Protein AF-A0A382L382-F1 (afdb_monomer)

InterPro domains:
  IPR004925 HpaB/PvcC/4-BUDH [PTHR36117] (2-237)
  IPR009100 Acyl-CoA dehydrogenase/oxidase, N-terminal and middle domain superfamily [SSF56645] (1-233)
  IPR024674 HpaB/PvcC/4-BUDH N-terminal [PF11794] (4-236)
  IPR046373 Acyl-CoA oxidase/dehydrogenase, middle domain superfamily [G3DSA:2.40.110.10] (143-241)

Foldseek 3Di:
DQDALVNLQVLLQQQFWEDEVPDTDNGQCPPLLRVVVSSLLNVLSHVCVDPVCVQLQWDDDPNDIWGLLLPLDPDPVSVVSLVSNVVVSCVSVVVPQVQHQSPVLNVLSPCLNPLCVVDDPVDRCSVVSVVVNVVCGVVVFREFEFAAFDPVLVCVVVCVVVVHDRQGKFFPDADPVGTDIHHDTDDRPCLSSGQKYWYAHPDDDDPVRVRNHDTDIDGSNDPPDHHYDYDRPSVVDDDPD

Radius of gyration: 19.32 Å; Cα contacts (8 Å, |Δi|>4): 366; chains: 1; bounding box: 47×36×55 Å

Mean predicted aligned error: 4.25 Å

Organism: NCBI:txid408172

Nearest PDB structures (foldseek):
  2yyk-assembly1_A  TM=9.562E-01  e=6.733E-19  Thermus thermophilus HB8
  2yyg-assembly1_A  TM=9.525E-01  e=7.141E-19  Thermus thermophilus HB8
  2yyl-assembly1_A  TM=9.374E-01  e=1.016E-18  Thermus thermophilus HB8
  2yyj-assembly1_A  TM=9.247E-01  e=2.922E-18  Thermus thermophilus HB8
  2yyi-assembly1_A  TM=9.314E-01  e=1.127E-17  Thermus thermophilus HB8

pLDDT: mean 93.9, std 7.28, range [60.28, 98.75]

Sequence (241 aa):
MIKTGQQHLESLKDGRVVYIGDEKIEDVTTHPAFMRAAQTVAHLYDIKHEVKNQEILTYEESGERYSTWFLRAKSRDDLRSRMKAHKMIADQTCGMMGRSMDHVSSFVTGMATNPSVFDTEEYQFADNILAYYEYMKKHDIFATYAVLPPQAARNPEFYQKQNLPIPTLMVVDQDDEGVTISGMKMLATSAVFCNDIWIGNLLPLAPDQVKQAITCAVPCNIEGLTMWMRQPISLNAENQF

Secondary structure (DSSP, 8-state):
-PPPHHHHHHHT-S--EEEETTEEES-TTTSTTTHHHHHHHHHHHHGGGSHHHHHHHEEEETTEEEEGGG----SHHHHHHHHHHHHHHHHTTTT--SS-HHHHHHHHHHHTTSGGGG--SS---HHHHHHHHHHHHHHT--EEEE-BPPGGGG-HHHHHHTTPPP-B-EEEEE-SS-EEEESB-B--TTGGG-SEEEE--SSPPPTT-GGG---EEEETT-TT-EEEEPPPSTTS-----

Solvent-accessible surface area (backbone atoms only — not comparable to full-atom values): 13633 Å² total; per-residue (Å²): 79,71,51,42,19,68,58,48,54,58,64,60,75,59,76,41,45,38,29,52,83,90,46,74,51,92,47,56,62,71,36,77,66,34,21,68,60,40,49,51,55,19,49,67,30,40,49,46,74,36,80,94,36,26,77,47,39,26,45,78,57,97,92,41,52,32,53,28,46,57,60,71,62,87,48,74,63,44,48,49,45,33,50,52,26,54,49,55,60,31,58,79,48,77,57,68,63,87,61,46,49,56,51,46,40,31,53,45,30,55,46,54,72,57,32,72,76,56,40,55,99,89,45,77,39,26,63,57,48,43,53,50,40,51,49,36,46,47,62,51,46,27,33,28,46,28,36,39,60,42,77,74,50,74,48,57,64,61,29,58,77,68,76,44,82,67,55,35,43,25,57,77,46,76,60,98,92,46,74,44,72,50,65,36,61,38,77,46,60,58,41,86,76,24,53,30,36,36,38,37,69,76,64,89,75,60,91,87,42,60,50,52,73,53,72,50,77,43,57,49,48,41,88,92,52,72,46,78,47,72,88,61,60,59,74,73,59,79,81,92,124

Structure (mmCIF, N/CA/C/O backbone):
data_AF-A0A382L382-F1
#
_entry.id   AF-A0A382L382-F1
#
loop_
_atom_site.group_PDB
_atom_site.id
_atom_site.type_symbol
_atom_site.label_atom_id
_atom_site.label_alt_id
_atom_site.label_comp_id
_atom_site.label_asym_id
_atom_site.label_entity_id
_atom_site.label_seq_id
_atom_site.pdbx_PDB_ins_code
_atom_site.Cartn_x
_atom_site.Cartn_y
_atom_site.Cartn_z
_atom_site.occupancy
_atom_site.B_iso_or_equiv
_atom_site.auth_seq_id
_atom_site.auth_comp_id
_atom_site.auth_asym_id
_atom_site.auth_atom_id
_atom_site.pdbx_PDB_model_num
ATOM 1 N N . MET A 1 1 ? -13.084 -5.567 7.831 1.00 81.19 1 MET A N 1
ATOM 2 C CA . MET A 1 1 ? -12.655 -6.104 9.150 1.00 81.19 1 MET A CA 1
ATOM 3 C C . MET A 1 1 ? -11.286 -5.533 9.493 1.00 81.19 1 MET A C 1
ATOM 5 O O . MET A 1 1 ? -10.428 -5.506 8.623 1.00 81.19 1 MET A O 1
ATOM 9 N N . ILE A 1 2 ? -11.074 -5.079 10.730 1.00 93.56 2 ILE A N 1
ATOM 10 C CA . ILE A 1 2 ? -9.769 -4.562 11.173 1.00 93.56 2 ILE A CA 1
ATOM 11 C C . ILE A 1 2 ? -8.824 -5.727 11.444 1.00 93.56 2 ILE A C 1
ATOM 13 O O . ILE A 1 2 ? -9.144 -6.614 12.234 1.00 93.56 2 ILE A O 1
ATOM 17 N N . LYS A 1 3 ? -7.663 -5.704 10.795 1.00 96.12 3 LYS A N 1
ATOM 18 C CA . LYS A 1 3 ? -6.652 -6.757 10.873 1.00 96.12 3 LYS A CA 1
ATOM 19 C C . LYS A 1 3 ? -5.967 -6.743 12.247 1.00 96.12 3 LYS A C 1
ATOM 21 O O . LYS A 1 3 ? -5.772 -5.675 12.831 1.00 96.12 3 LYS A O 1
ATOM 26 N N . THR A 1 4 ? -5.622 -7.910 12.782 1.00 98.44 4 THR A N 1
ATOM 27 C CA . THR A 1 4 ? -4.731 -8.046 13.952 1.00 98.44 4 THR A CA 1
ATOM 28 C C . THR A 1 4 ? -3.267 -8.068 13.515 1.00 98.44 4 THR A C 1
ATOM 30 O O . THR A 1 4 ? -2.959 -8.317 12.347 1.00 98.44 4 THR A O 1
ATOM 33 N N . GLY A 1 5 ? -2.342 -7.856 14.447 1.00 98.50 5 GLY A N 1
ATOM 34 C CA . GLY A 1 5 ? -0.910 -7.971 14.191 1.00 98.50 5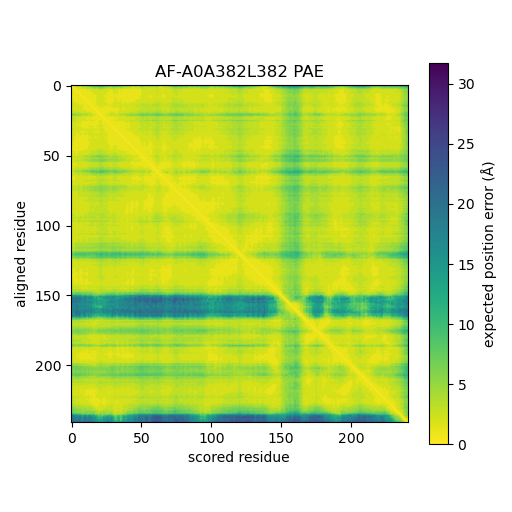 GLY A CA 1
ATOM 35 C C . GLY A 1 5 ? -0.534 -9.349 13.656 1.00 98.50 5 GLY A C 1
ATOM 36 O O . GLY A 1 5 ? 0.154 -9.451 12.642 1.00 98.50 5 GLY A O 1
ATOM 37 N N . GLN A 1 6 ? -1.083 -10.411 14.253 1.00 98.56 6 GLN A N 1
ATOM 38 C CA . GLN A 1 6 ? -0.862 -11.782 13.790 1.00 98.56 6 GLN A CA 1
ATOM 39 C C . GLN A 1 6 ? -1.375 -12.012 12.362 1.00 98.56 6 GLN A C 1
ATOM 41 O O . GLN A 1 6 ? -0.677 -12.615 11.550 1.00 98.56 6 GLN A O 1
ATOM 46 N N . GLN A 1 7 ? -2.575 -11.519 12.035 1.00 98.56 7 GLN A N 1
ATOM 47 C CA . GLN A 1 7 ? -3.112 -11.611 10.673 1.00 98.56 7 GLN A CA 1
ATOM 48 C C . GLN A 1 7 ? -2.243 -10.839 9.676 1.00 98.56 7 GLN A C 1
ATOM 50 O O . GLN A 1 7 ? -2.080 -11.272 8.537 1.00 98.56 7 GLN A O 1
ATOM 55 N N . HIS A 1 8 ? -1.672 -9.704 10.089 1.00 98.62 8 HIS A N 1
ATOM 56 C CA . HIS A 1 8 ? -0.756 -8.954 9.243 1.00 98.62 8 HIS A CA 1
ATOM 57 C C . HIS A 1 8 ? 0.547 -9.709 8.997 1.00 98.62 8 HIS A C 1
ATOM 59 O O . HIS A 1 8 ? 0.903 -9.877 7.835 1.00 98.62 8 HIS A O 1
ATOM 65 N N . LEU A 1 9 ? 1.207 -10.218 10.039 1.00 98.75 9 LEU A N 1
ATOM 66 C CA . LEU A 1 9 ? 2.429 -11.014 9.889 1.00 98.75 9 LEU A CA 1
ATOM 67 C C . LEU A 1 9 ? 2.199 -12.229 8.986 1.00 98.75 9 LEU A C 1
ATOM 69 O O . LEU A 1 9 ? 2.989 -12.473 8.081 1.00 98.75 9 LEU A O 1
ATOM 73 N N . GLU A 1 10 ? 1.087 -12.944 9.165 1.00 98.62 10 GLU A N 1
ATOM 74 C CA . GLU A 1 10 ? 0.756 -14.079 8.301 1.00 98.62 10 GLU A CA 1
ATOM 75 C C . GLU A 1 10 ? 0.538 -13.647 6.843 1.00 98.62 10 GLU A C 1
ATOM 77 O O . GLU A 1 10 ? 1.008 -14.315 5.928 1.00 98.62 10 GLU A O 1
ATOM 82 N N . SER A 1 11 ? -0.069 -12.476 6.610 1.00 98.31 11 SER A N 1
ATOM 83 C CA . SER A 1 11 ? -0.241 -11.931 5.255 1.00 98.31 11 SER A CA 1
ATOM 84 C C . SER A 1 11 ? 1.067 -11.563 4.542 1.00 98.31 11 SER A C 1
ATOM 86 O O . SER A 1 11 ? 1.032 -11.317 3.342 1.00 98.31 11 SER A O 1
ATOM 88 N N . LEU A 1 12 ? 2.202 -11.497 5.251 1.00 98.56 12 LEU A N 1
ATOM 89 C CA . LEU A 1 12 ? 3.516 -11.236 4.648 1.00 98.56 12 LEU A CA 1
ATOM 90 C C . LEU A 1 12 ? 4.228 -12.520 4.189 1.00 98.56 12 LEU A C 1
ATOM 92 O O . LEU A 1 12 ? 5.258 -12.431 3.523 1.00 98.56 12 LEU A O 1
ATOM 96 N N . LYS A 1 13 ? 3.689 -13.703 4.513 1.00 98.00 13 LYS A N 1
ATOM 97 C CA . LYS A 1 13 ? 4.190 -15.011 4.057 1.00 98.00 13 LYS A CA 1
ATOM 98 C C . LYS A 1 13 ? 3.541 -15.404 2.730 1.00 98.00 13 LYS A C 1
ATOM 100 O O . LYS A 1 13 ? 2.892 -16.437 2.603 1.00 98.00 13 LYS A O 1
ATOM 105 N N . ASP A 1 14 ? 3.680 -14.530 1.746 1.00 97.69 14 ASP A N 1
ATOM 106 C CA . ASP A 1 14 ? 2.906 -14.532 0.501 1.00 97.69 14 ASP A CA 1
ATOM 107 C C . ASP A 1 14 ? 3.737 -14.885 -0.742 1.00 97.69 14 ASP A C 1
ATOM 109 O O . ASP A 1 14 ? 3.247 -14.778 -1.866 1.00 97.69 14 ASP A O 1
ATOM 113 N N . GLY A 1 15 ? 4.992 -15.301 -0.547 1.00 97.31 15 GLY A N 1
ATOM 114 C CA . GLY A 1 15 ? 5.923 -15.628 -1.627 1.00 97.31 15 GLY A CA 1
ATOM 115 C C . GLY A 1 15 ? 6.628 -14.418 -2.247 1.00 97.31 15 GLY A C 1
ATOM 116 O O . GLY A 1 15 ? 7.306 -14.584 -3.261 1.00 97.31 15 GLY A O 1
ATOM 117 N N . ARG A 1 16 ? 6.506 -13.217 -1.654 1.00 98.31 16 ARG A N 1
ATOM 118 C CA . ARG A 1 16 ? 7.251 -12.021 -2.086 1.00 98.31 16 ARG A CA 1
ATOM 119 C C . ARG A 1 16 ? 8.745 -12.301 -2.242 1.00 98.31 16 ARG A C 1
ATOM 121 O O . ARG A 1 16 ? 9.364 -12.975 -1.421 1.00 98.31 16 ARG A O 1
ATOM 128 N N . VAL A 1 17 ? 9.351 -11.707 -3.265 1.00 98.62 17 VAL A N 1
ATOM 129 C CA . VAL A 1 17 ? 10.782 -11.870 -3.531 1.00 98.62 17 VAL A CA 1
ATOM 130 C C . VAL A 1 17 ? 11.545 -10.659 -3.001 1.00 98.62 17 VAL A C 1
ATOM 132 O O . VAL A 1 17 ? 11.435 -9.551 -3.532 1.00 98.62 17 VAL A O 1
ATOM 135 N N . VAL A 1 18 ? 12.327 -10.871 -1.943 1.00 98.56 18 VAL A N 1
ATOM 136 C CA . VAL A 1 18 ? 13.112 -9.832 -1.263 1.00 98.56 18 VAL A CA 1
ATOM 137 C C . VAL A 1 18 ? 14.579 -10.249 -1.215 1.00 98.56 18 VAL A C 1
ATOM 139 O O . VAL A 1 18 ? 14.882 -11.388 -0.869 1.00 98.56 18 VAL A O 1
ATOM 142 N N . TYR A 1 19 ? 15.480 -9.313 -1.512 1.00 98.44 19 TYR A N 1
ATOM 143 C CA . TYR A 1 19 ? 16.926 -9.513 -1.437 1.00 98.44 19 TYR A CA 1
ATOM 144 C C . TYR A 1 19 ? 17.597 -8.503 -0.505 1.00 98.44 19 TYR A C 1
ATOM 146 O O . TYR A 1 19 ? 17.242 -7.320 -0.508 1.00 98.44 19 TYR A O 1
ATOM 154 N N . ILE A 1 20 ? 18.611 -8.945 0.242 1.00 96.88 20 ILE A N 1
ATOM 155 C CA . ILE A 1 20 ? 19.630 -8.085 0.861 1.00 96.88 20 ILE A CA 1
ATOM 156 C C . ILE A 1 20 ? 20.977 -8.469 0.245 1.00 96.88 20 ILE A C 1
ATOM 158 O O . ILE A 1 20 ? 21.515 -9.528 0.541 1.00 96.88 20 ILE A O 1
ATOM 162 N N . GLY A 1 21 ? 21.541 -7.608 -0.606 1.00 93.50 21 GLY A N 1
ATOM 163 C CA . GLY A 1 21 ? 22.744 -7.980 -1.355 1.00 93.50 21 GLY A CA 1
ATOM 164 C C . GLY A 1 21 ? 22.470 -9.181 -2.265 1.00 93.50 21 GLY A C 1
ATOM 165 O O . GLY A 1 21 ? 21.597 -9.103 -3.124 1.00 93.50 21 GLY A O 1
ATOM 166 N N . ASP A 1 22 ? 23.214 -10.266 -2.076 1.00 95.12 22 ASP A N 1
ATOM 167 C CA . ASP A 1 22 ? 23.067 -11.550 -2.770 1.00 95.12 22 ASP A CA 1
ATOM 168 C C . ASP A 1 22 ? 22.162 -12.556 -2.034 1.00 95.12 22 ASP A C 1
ATOM 170 O O . ASP A 1 22 ? 21.794 -13.587 -2.599 1.00 95.12 22 ASP A O 1
ATOM 174 N N . GLU A 1 23 ? 21.752 -12.255 -0.800 1.00 97.00 23 GLU A N 1
ATOM 175 C CA . GLU A 1 23 ? 20.882 -13.113 -0.001 1.00 97.00 23 GLU A CA 1
ATOM 176 C C . GLU A 1 23 ? 19.413 -12.927 -0.394 1.00 97.00 23 GLU A C 1
ATOM 178 O O . GLU A 1 23 ? 18.859 -11.828 -0.288 1.00 97.00 23 GLU A O 1
ATOM 183 N N . LYS A 1 24 ? 18.757 -14.022 -0.800 1.00 98.06 24 LYS A N 1
ATOM 184 C CA . LYS A 1 24 ? 17.297 -14.082 -0.914 1.00 98.06 24 LYS A CA 1
ATOM 185 C C . LYS A 1 24 ? 16.692 -14.336 0.465 1.00 98.06 24 LYS A C 1
ATOM 187 O O . LYS A 1 24 ? 17.057 -15.290 1.143 1.00 98.06 24 LYS A O 1
ATOM 192 N N . ILE A 1 25 ? 15.735 -13.505 0.849 1.00 98.00 25 ILE A N 1
ATOM 193 C CA . ILE A 1 25 ? 15.083 -13.566 2.154 1.00 98.00 25 ILE A CA 1
ATOM 194 C C . ILE A 1 25 ? 13.847 -14.454 2.059 1.00 98.00 25 ILE A C 1
ATOM 196 O O . ILE A 1 25 ? 12.904 -14.124 1.342 1.00 98.00 25 ILE A O 1
ATOM 200 N N . GLU A 1 26 ? 13.848 -15.556 2.805 1.00 97.19 26 GLU A N 1
ATOM 201 C CA . GLU A 1 26 ? 12.740 -16.521 2.815 1.00 97.19 26 GLU A CA 1
ATOM 202 C C . GLU A 1 26 ? 11.505 -15.999 3.565 1.00 97.19 26 GLU A C 1
ATOM 204 O O . GLU A 1 26 ? 10.377 -16.215 3.132 1.00 97.19 26 GLU A O 1
ATOM 209 N N . ASP A 1 27 ? 11.699 -15.285 4.680 1.00 97.94 27 ASP A N 1
ATOM 210 C CA . ASP A 1 27 ? 10.595 -14.771 5.497 1.00 97.94 27 ASP A CA 1
ATOM 211 C C . ASP A 1 27 ? 10.958 -13.440 6.175 1.00 97.94 27 ASP A C 1
ATOM 213 O O . ASP A 1 27 ? 11.773 -13.362 7.099 1.00 97.94 27 ASP A O 1
ATOM 217 N N . VAL A 1 28 ? 10.303 -12.363 5.737 1.00 97.81 28 VAL A N 1
ATOM 218 C CA . VAL A 1 28 ? 10.502 -11.003 6.268 1.00 97.81 28 VAL A CA 1
ATOM 219 C C . VAL A 1 28 ? 10.017 -10.832 7.711 1.00 97.81 28 VAL A C 1
ATOM 221 O O . VAL A 1 28 ? 10.400 -9.868 8.375 1.00 97.81 28 VAL A O 1
ATOM 224 N N . THR A 1 29 ? 9.179 -11.737 8.217 1.00 98.19 29 THR A N 1
ATOM 225 C CA . THR A 1 29 ? 8.638 -11.668 9.582 1.00 98.19 29 THR A CA 1
ATOM 226 C C . THR A 1 29 ? 9.605 -12.219 10.624 1.00 98.19 29 THR A C 1
ATOM 228 O O . THR A 1 29 ? 9.557 -11.807 11.785 1.00 98.19 29 THR A O 1
ATOM 231 N N . THR A 1 30 ? 10.515 -13.102 10.210 1.00 97.81 30 THR A N 1
ATOM 232 C CA . THR A 1 30 ? 11.464 -13.792 11.093 1.00 97.81 30 THR A CA 1
ATOM 233 C C . THR A 1 30 ? 12.920 -13.433 10.810 1.00 97.81 30 THR A C 1
ATOM 235 O O . THR A 1 30 ? 13.755 -13.557 11.707 1.00 97.81 30 THR A O 1
ATOM 238 N N . HIS A 1 31 ? 13.242 -12.913 9.620 1.00 97.69 31 HIS A N 1
ATOM 239 C CA . HIS A 1 31 ? 14.608 -12.527 9.280 1.00 97.69 31 HIS A CA 1
ATOM 240 C C . HIS A 1 31 ? 15.153 -11.421 10.218 1.00 97.69 31 HIS A C 1
ATOM 242 O O . HIS A 1 31 ? 14.486 -10.391 10.390 1.00 97.69 31 HIS A O 1
ATOM 248 N N . PRO A 1 32 ? 16.379 -11.545 10.775 1.00 95.62 32 PRO A N 1
ATOM 249 C CA . PRO A 1 32 ? 16.917 -10.609 11.772 1.00 95.62 32 PRO A CA 1
ATOM 250 C C . PRO A 1 32 ? 16.939 -9.137 11.335 1.00 95.62 32 PRO A C 1
ATOM 252 O O . PRO A 1 32 ? 16.760 -8.236 12.157 1.00 95.62 32 PRO A O 1
ATOM 255 N N . ALA A 1 33 ? 17.096 -8.874 10.033 1.00 95.81 33 ALA A N 1
ATOM 256 C CA . ALA A 1 33 ? 17.075 -7.514 9.494 1.00 95.81 33 ALA A CA 1
ATOM 257 C C . ALA A 1 33 ? 15.701 -6.826 9.615 1.00 95.81 33 ALA A C 1
ATOM 259 O O . ALA A 1 33 ? 15.633 -5.594 9.638 1.00 95.81 33 ALA A O 1
ATOM 260 N N . PHE A 1 34 ? 14.614 -7.595 9.688 1.00 97.06 34 PHE A N 1
ATOM 261 C CA . PHE A 1 34 ? 13.247 -7.096 9.525 1.00 97.06 34 PHE A CA 1
ATOM 262 C C . PHE A 1 34 ? 12.338 -7.413 10.709 1.00 97.06 34 PHE A C 1
ATOM 264 O O . PHE A 1 34 ? 11.476 -6.592 11.020 1.00 97.06 34 PHE A O 1
ATOM 271 N N . MET A 1 35 ? 12.557 -8.532 11.409 1.00 96.56 35 MET A N 1
ATOM 272 C CA . MET A 1 35 ? 11.627 -9.071 12.407 1.00 96.56 35 MET A CA 1
ATOM 273 C C . MET A 1 35 ? 11.191 -8.041 13.457 1.00 96.56 35 MET A C 1
ATOM 275 O O . MET A 1 35 ? 10.013 -7.949 13.778 1.00 96.56 35 MET A O 1
ATOM 279 N N . ARG A 1 36 ? 12.107 -7.195 13.952 1.00 95.44 36 ARG A N 1
ATOM 280 C CA . ARG A 1 36 ? 11.777 -6.181 14.970 1.00 95.44 36 ARG A CA 1
ATOM 281 C C . ARG A 1 36 ? 10.813 -5.126 14.427 1.00 95.44 36 ARG A C 1
ATOM 283 O O . ARG A 1 36 ? 9.842 -4.789 15.090 1.00 95.44 36 ARG A O 1
ATOM 290 N N . ALA A 1 37 ? 11.056 -4.646 13.209 1.00 96.38 37 ALA A N 1
ATOM 291 C CA . ALA A 1 37 ? 10.180 -3.682 12.554 1.00 96.38 37 ALA A CA 1
ATOM 292 C C . ALA A 1 37 ? 8.850 -4.322 12.126 1.00 96.38 37 ALA A C 1
ATOM 294 O O . ALA A 1 37 ? 7.808 -3.691 12.276 1.00 96.38 37 ALA A O 1
ATOM 295 N N . ALA A 1 38 ? 8.859 -5.583 11.679 1.00 98.00 38 ALA A N 1
ATOM 296 C CA . ALA A 1 38 ? 7.637 -6.336 11.399 1.00 98.00 38 ALA A CA 1
ATOM 297 C C . ALA A 1 38 ? 6.758 -6.463 12.657 1.00 98.00 38 ALA A C 1
ATOM 299 O O . ALA A 1 38 ? 5.557 -6.214 12.592 1.00 98.00 38 ALA A O 1
ATOM 300 N N . GLN A 1 39 ? 7.358 -6.749 13.818 1.00 97.88 39 GLN A N 1
ATOM 301 C CA . GLN A 1 39 ? 6.650 -6.775 15.103 1.00 97.88 39 GLN A CA 1
ATOM 302 C C . GLN A 1 39 ? 6.130 -5.392 15.517 1.00 97.88 39 GLN A C 1
ATOM 304 O O . GLN A 1 39 ? 5.012 -5.287 16.011 1.00 97.88 39 GLN A O 1
ATOM 309 N N . THR A 1 40 ? 6.876 -4.309 15.263 1.00 97.75 40 THR A N 1
ATOM 310 C CA . THR A 1 40 ? 6.355 -2.944 15.461 1.00 97.75 40 THR A CA 1
ATOM 311 C C . THR A 1 40 ? 5.116 -2.687 14.601 1.00 97.75 40 THR A C 1
ATOM 313 O O . THR A 1 40 ? 4.130 -2.153 15.099 1.00 97.75 40 THR A O 1
ATOM 316 N N . VAL A 1 41 ? 5.125 -3.096 13.329 1.00 98.19 41 VAL A N 1
ATOM 317 C CA . VAL A 1 41 ? 3.953 -2.965 12.446 1.00 98.19 41 VAL A CA 1
ATOM 318 C C . VAL A 1 41 ? 2.789 -3.828 12.936 1.00 98.19 41 VAL A C 1
ATOM 320 O O . VAL A 1 41 ? 1.654 -3.360 12.939 1.00 98.19 41 VAL A O 1
ATOM 323 N N . ALA A 1 42 ? 3.054 -5.054 13.390 1.00 98.56 42 ALA A N 1
ATOM 324 C CA . ALA A 1 42 ? 2.041 -5.931 13.969 1.00 98.56 42 ALA A CA 1
ATOM 325 C C . ALA A 1 42 ? 1.381 -5.295 15.205 1.00 98.56 42 ALA A C 1
ATOM 327 O O . ALA A 1 42 ? 0.156 -5.215 15.277 1.00 98.56 42 ALA A O 1
ATOM 328 N N . HIS A 1 43 ? 2.182 -4.728 16.111 1.00 98.31 43 HIS A N 1
ATOM 329 C CA . HIS A 1 43 ? 1.691 -3.996 17.281 1.00 98.31 43 HIS A CA 1
ATOM 330 C C . HIS A 1 43 ? 0.780 -2.823 16.893 1.00 98.31 43 HIS A C 1
ATOM 332 O O . HIS A 1 43 ? -0.281 -2.638 17.484 1.00 98.31 43 HIS A O 1
ATOM 338 N N . LEU A 1 44 ? 1.126 -2.065 15.846 1.00 97.88 44 LEU A N 1
ATOM 339 C CA . LEU A 1 44 ? 0.272 -0.984 15.329 1.00 97.88 44 LEU A CA 1
ATOM 340 C C . LEU A 1 44 ? -1.094 -1.478 14.816 1.00 97.88 44 LEU A C 1
ATOM 342 O O . LEU A 1 44 ? -2.061 -0.712 14.812 1.00 97.88 44 LEU A O 1
ATOM 346 N N . TYR A 1 45 ? -1.198 -2.740 14.392 1.00 98.19 45 TYR A N 1
ATOM 347 C CA . TYR A 1 45 ? -2.490 -3.361 14.111 1.00 98.19 45 TYR A CA 1
ATOM 348 C C . TYR A 1 45 ? -3.236 -3.737 15.397 1.00 98.19 45 TYR A C 1
ATOM 350 O O . TYR A 1 45 ? -4.428 -3.443 15.512 1.00 98.19 45 TYR A O 1
ATOM 358 N N . ASP A 1 46 ? -2.544 -4.324 16.374 1.00 98.44 46 ASP A N 1
ATOM 359 C CA . ASP A 1 46 ? -3.136 -4.805 17.629 1.00 98.44 46 ASP A CA 1
ATOM 360 C C . ASP A 1 46 ? -3.710 -3.685 18.502 1.00 98.44 46 ASP A C 1
ATOM 362 O O . ASP A 1 46 ? -4.811 -3.828 19.037 1.00 98.44 46 ASP A O 1
ATOM 366 N N . ILE A 1 47 ? -3.055 -2.522 18.570 1.00 97.62 47 ILE A N 1
ATOM 367 C CA . ILE A 1 47 ? -3.542 -1.392 19.379 1.00 97.62 47 ILE A CA 1
ATOM 368 C C . ILE A 1 47 ? -4.926 -0.882 18.960 1.00 97.62 47 ILE A C 1
ATOM 370 O O . ILE A 1 47 ? -5.581 -0.210 19.754 1.00 97.62 47 ILE A O 1
ATOM 374 N N . LYS A 1 48 ? -5.394 -1.189 17.741 1.00 96.50 48 LYS A N 1
ATOM 375 C CA . LYS A 1 48 ? -6.748 -0.840 17.274 1.00 96.50 48 LYS A CA 1
ATOM 376 C C . LYS A 1 48 ? -7.840 -1.636 17.987 1.00 96.50 48 LYS A C 1
ATOM 378 O O . LYS A 1 48 ? -8.989 -1.200 18.016 1.00 96.50 48 LYS A O 1
ATOM 383 N N . HIS A 1 49 ? -7.477 -2.785 18.552 1.00 96.69 49 HIS A N 1
ATOM 384 C CA . HIS A 1 49 ? -8.363 -3.670 19.307 1.00 96.69 49 HIS A CA 1
ATOM 385 C C . HIS A 1 49 ? -8.378 -3.339 20.806 1.00 96.69 49 HIS A C 1
ATOM 387 O O . HIS A 1 49 ? -9.227 -3.839 21.540 1.00 96.69 49 HIS A O 1
ATOM 393 N N . GLU A 1 50 ? -7.481 -2.469 21.279 1.00 96.88 50 GLU A N 1
ATOM 394 C CA . GLU A 1 50 ? -7.495 -1.993 22.661 1.00 96.88 50 GLU A CA 1
ATOM 395 C C . GLU A 1 50 ? -8.656 -1.016 22.889 1.00 96.88 50 GLU A C 1
ATOM 397 O O . GLU A 1 50 ? -8.743 0.025 22.234 1.00 96.88 50 GLU A O 1
ATOM 402 N N . VAL A 1 51 ? -9.502 -1.296 23.888 1.00 95.62 51 VAL A N 1
ATOM 403 C CA . VAL A 1 51 ? -10.699 -0.494 24.223 1.00 95.62 51 VAL A CA 1
ATOM 404 C C . VAL A 1 51 ? -10.392 1.005 24.328 1.00 95.62 51 VAL A C 1
ATOM 406 O O . VAL A 1 51 ? -11.125 1.829 23.792 1.00 95.62 51 VAL A O 1
ATOM 409 N N . LYS A 1 52 ? -9.271 1.370 24.962 1.00 96.44 52 LYS A N 1
ATOM 410 C CA . LYS A 1 52 ? -8.855 2.772 25.155 1.00 96.44 52 LYS A CA 1
ATOM 411 C C . LYS A 1 52 ? -8.482 3.513 23.860 1.00 96.44 52 LYS A C 1
ATOM 413 O O . LYS A 1 52 ? -8.504 4.739 23.850 1.00 96.44 52 LYS A O 1
ATOM 418 N N . ASN A 1 53 ? -8.125 2.798 22.791 1.00 97.12 53 ASN A N 1
ATOM 419 C CA . ASN A 1 53 ? -7.679 3.392 21.526 1.00 97.12 53 ASN A CA 1
ATOM 420 C C . ASN A 1 53 ? -8.726 3.242 20.417 1.00 97.12 53 ASN A C 1
ATOM 422 O O . ASN A 1 53 ? -8.644 3.940 19.406 1.00 97.12 53 ASN A O 1
ATOM 426 N N . GLN A 1 54 ? -9.686 2.328 20.582 1.00 94.62 54 GLN A N 1
ATOM 427 C CA . GLN A 1 54 ? -10.601 1.907 19.527 1.00 9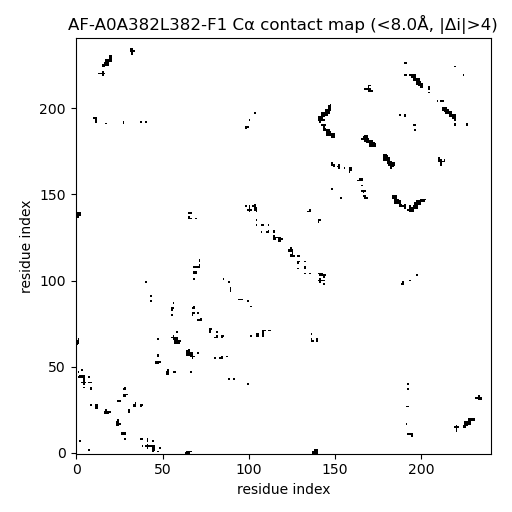4.62 54 GLN A CA 1
ATOM 428 C C . GLN A 1 54 ? -11.386 3.080 18.927 1.00 94.62 54 GLN A C 1
ATOM 430 O O . GLN A 1 54 ? -11.460 3.190 17.708 1.00 94.62 54 GLN A O 1
ATOM 435 N N . GLU A 1 55 ? -11.905 4.000 19.741 1.00 95.50 55 GLU A N 1
ATOM 436 C CA . GLU A 1 55 ? -12.637 5.181 19.248 1.00 95.50 55 GLU A CA 1
ATOM 437 C C . GLU A 1 55 ? -11.760 6.171 18.466 1.00 95.50 55 GLU A C 1
ATOM 439 O O . GLU A 1 55 ? -12.259 6.939 17.647 1.00 95.50 55 GLU A O 1
ATOM 444 N N . ILE A 1 56 ? -10.448 6.181 18.718 1.00 98.12 56 ILE A N 1
ATOM 445 C CA . ILE A 1 56 ? -9.509 7.082 18.040 1.00 98.12 56 ILE A CA 1
ATOM 446 C C . ILE A 1 56 ? -9.012 6.446 16.743 1.00 98.12 56 ILE A C 1
ATOM 448 O O . ILE A 1 56 ? -8.973 7.101 15.700 1.00 98.12 56 ILE A O 1
ATOM 452 N N . LEU A 1 57 ? -8.621 5.173 16.794 1.00 98.31 57 LEU A N 1
ATOM 453 C CA . LEU A 1 57 ? -7.999 4.472 15.670 1.00 98.31 57 LEU A CA 1
ATOM 454 C C . LEU A 1 57 ? -8.998 3.828 14.714 1.00 98.31 57 LEU A C 1
ATOM 456 O O . LEU A 1 57 ? -8.600 3.378 13.636 1.00 98.31 57 LEU A O 1
ATOM 460 N N . THR A 1 58 ? -10.277 3.783 15.081 1.00 98.06 58 THR A N 1
ATOM 461 C CA . THR A 1 58 ? -11.319 3.168 14.268 1.00 98.06 58 THR A CA 1
ATOM 462 C C . THR A 1 58 ? -12.596 4.003 14.248 1.00 98.06 58 THR A C 1
ATOM 464 O O . THR A 1 58 ? -12.860 4.776 15.165 1.00 98.06 58 THR A O 1
ATOM 467 N N . TYR A 1 59 ? -13.422 3.800 13.226 1.00 97.38 59 TYR A N 1
ATOM 468 C CA . TYR A 1 59 ? -14.772 4.353 13.137 1.00 97.38 59 TYR A CA 1
ATOM 469 C C . TYR A 1 59 ? -15.742 3.291 12.617 1.00 97.38 59 TYR A C 1
ATOM 471 O O . TYR A 1 59 ? -15.319 2.307 12.003 1.00 97.38 59 TYR A O 1
ATOM 479 N N . GLU A 1 60 ? -17.033 3.487 12.877 1.00 95.69 60 GLU A N 1
ATOM 480 C CA . GLU A 1 60 ? -18.094 2.627 12.356 1.00 95.69 60 GLU A CA 1
ATOM 481 C C . GLU A 1 60 ? -18.762 3.253 11.131 1.00 95.69 60 GLU A C 1
ATOM 483 O O . GLU A 1 60 ? -19.052 4.449 11.098 1.00 95.69 60 GLU A O 1
ATOM 488 N N . GLU A 1 61 ? -19.036 2.423 10.131 1.00 94.75 61 GLU A N 1
ATOM 489 C CA . GLU A 1 61 ? -19.824 2.765 8.954 1.00 94.75 61 GLU A CA 1
ATOM 490 C C . GLU A 1 61 ? -20.644 1.536 8.553 1.00 94.75 61 GLU A C 1
ATOM 492 O O . GLU A 1 61 ? -20.099 0.450 8.362 1.00 94.75 61 GLU A O 1
ATOM 497 N N . SER A 1 62 ? -21.967 1.693 8.449 1.00 93.12 62 SER A N 1
ATOM 498 C CA . SER A 1 62 ? -22.888 0.620 8.036 1.00 93.12 62 SER A CA 1
ATOM 499 C C . SER A 1 62 ? -22.787 -0.671 8.869 1.00 93.12 62 SER A C 1
ATOM 501 O O . SER A 1 62 ? -22.961 -1.766 8.344 1.00 93.12 62 SER A O 1
ATOM 503 N N . GLY A 1 63 ? -22.509 -0.551 10.172 1.00 93.12 63 GLY A N 1
ATOM 504 C CA . GLY A 1 63 ? -22.392 -1.693 11.089 1.00 93.12 63 GLY A CA 1
ATOM 505 C C . GLY A 1 63 ? -21.048 -2.427 11.032 1.00 93.12 63 GLY A C 1
ATOM 506 O O . GLY A 1 63 ? -20.851 -3.391 11.769 1.00 93.12 63 GLY A O 1
ATOM 507 N N . GLU A 1 64 ? -20.109 -1.967 10.204 1.00 95.50 64 GLU A N 1
ATOM 508 C CA . GLU A 1 64 ? -18.736 -2.459 10.168 1.00 95.50 64 GLU A CA 1
ATOM 509 C C . GLU A 1 64 ? -17.759 -1.415 10.704 1.00 95.50 64 GLU A C 1
ATOM 511 O O . GLU A 1 64 ? -18.007 -0.210 10.667 1.00 95.50 64 GLU A O 1
ATOM 516 N N . ARG A 1 65 ? -16.616 -1.894 11.199 1.00 96.00 65 ARG A N 1
ATOM 517 C CA . ARG A 1 65 ? -15.569 -1.057 11.780 1.00 96.00 65 ARG A CA 1
ATOM 518 C C . ARG A 1 65 ? -14.331 -1.041 10.890 1.00 96.00 65 ARG A C 1
ATOM 520 O O . ARG A 1 65 ? -13.865 -2.095 10.448 1.00 96.00 65 ARG A O 1
ATOM 527 N N . TYR A 1 66 ? -13.779 0.150 10.683 1.00 98.19 66 TYR A N 1
ATOM 528 C CA . TYR A 1 66 ? -12.634 0.403 9.805 1.00 98.19 66 TYR A CA 1
ATOM 529 C C . TYR A 1 66 ? -11.614 1.319 10.480 1.00 98.19 66 TYR A C 1
ATOM 531 O O . TYR A 1 66 ? -11.954 2.085 11.380 1.00 98.19 66 TYR A O 1
ATOM 539 N N . SER A 1 67 ? -10.360 1.276 10.030 1.00 98.25 67 SER A N 1
ATOM 540 C CA . SER A 1 67 ? -9.312 2.184 10.512 1.00 98.25 67 SER A CA 1
ATOM 541 C C . SER A 1 67 ? -9.644 3.651 10.184 1.00 98.25 67 SER A C 1
ATOM 543 O O . SER A 1 67 ? -10.029 3.960 9.054 1.00 98.25 67 SER A O 1
ATOM 545 N N . THR A 1 68 ? -9.459 4.579 11.133 1.00 98.31 68 THR A N 1
ATOM 546 C CA . THR A 1 68 ? -9.856 6.005 11.012 1.00 98.31 68 THR A CA 1
ATOM 547 C C . THR A 1 68 ? -9.259 6.718 9.799 1.00 98.31 68 THR A C 1
ATOM 549 O O . THR A 1 68 ? -9.881 7.619 9.243 1.00 98.31 68 THR A O 1
ATOM 552 N N . TRP A 1 69 ? -8.082 6.316 9.319 1.00 97.31 69 TRP A N 1
ATOM 553 C CA . TRP A 1 69 ? -7.485 6.910 8.116 1.00 97.31 69 TRP A CA 1
ATOM 554 C C . TRP A 1 69 ? -8.251 6.613 6.816 1.00 97.31 69 TRP A C 1
ATOM 556 O O . TRP A 1 69 ? -8.000 7.290 5.817 1.00 97.31 69 TRP A O 1
ATOM 566 N N . PHE A 1 70 ? -9.212 5.682 6.825 1.00 98.19 70 PHE A N 1
ATOM 567 C CA . PHE A 1 70 ? -10.155 5.470 5.722 1.00 98.19 70 PHE A CA 1
ATOM 568 C C . PHE A 1 70 ? -11.401 6.360 5.796 1.00 98.19 70 PHE A C 1
ATOM 570 O O . PHE A 1 70 ? -12.170 6.382 4.840 1.00 98.19 70 PHE A O 1
ATOM 577 N N . LEU A 1 71 ? -11.616 7.118 6.877 1.00 97.75 71 LEU A N 1
ATOM 578 C CA . LEU A 1 71 ? -12.738 8.054 6.984 1.00 97.75 71 LEU A CA 1
ATOM 579 C C . LEU A 1 71 ? -12.619 9.147 5.912 1.00 97.75 71 LEU A C 1
ATOM 581 O O . LEU A 1 71 ? -11.725 9.996 5.985 1.00 97.75 71 LEU A O 1
ATOM 585 N N . ARG A 1 72 ? -13.523 9.169 4.927 1.00 97.19 72 ARG A N 1
ATOM 586 C CA . ARG A 1 72 ? -13.614 10.273 3.956 1.00 97.19 72 ARG A CA 1
ATOM 587 C C . ARG A 1 72 ? -14.175 11.508 4.654 1.00 97.19 72 ARG A C 1
ATOM 589 O O . ARG A 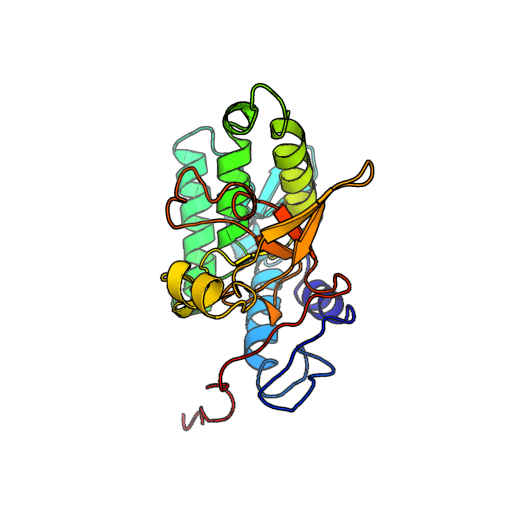1 72 ? -15.382 11.619 4.843 1.00 97.19 72 ARG A O 1
ATOM 596 N N . ALA A 1 73 ? -13.282 12.402 5.069 1.00 95.25 73 ALA A N 1
ATOM 597 C CA . ALA A 1 73 ? -13.628 13.566 5.872 1.00 95.25 73 ALA A CA 1
ATOM 598 C C . ALA A 1 73 ? -14.571 14.517 5.119 1.00 95.25 73 ALA A C 1
ATOM 600 O O . ALA A 1 73 ? -14.248 14.981 4.027 1.00 95.25 73 ALA A O 1
ATOM 601 N N . LYS A 1 74 ? -15.720 14.826 5.727 1.00 95.75 74 LYS A N 1
ATOM 602 C CA . LYS A 1 74 ? -16.731 15.770 5.216 1.00 95.75 74 LYS A CA 1
ATOM 603 C C . LYS A 1 74 ? -16.853 17.014 6.099 1.00 95.75 74 LYS A C 1
ATOM 605 O O . LYS A 1 74 ? -17.543 17.965 5.743 1.00 95.75 74 LYS A O 1
ATOM 610 N N . SER A 1 75 ? -16.188 17.016 7.254 1.00 97.19 75 SER A N 1
ATOM 611 C CA . SER A 1 75 ? -16.240 18.084 8.247 1.00 97.19 75 SER A CA 1
ATOM 612 C C . SER A 1 75 ? -14.879 18.344 8.904 1.00 97.19 75 SER A C 1
ATOM 614 O O . SER A 1 75 ? -13.932 17.560 8.802 1.00 97.19 75 SER A O 1
ATOM 616 N N . ARG A 1 76 ? -14.782 19.460 9.638 1.00 97.94 76 ARG A N 1
ATOM 617 C CA . ARG A 1 76 ? -13.603 19.781 10.464 1.00 97.94 76 ARG A CA 1
ATOM 618 C C . ARG A 1 76 ? -13.373 18.756 11.572 1.00 97.94 76 ARG A C 1
ATOM 620 O O . ARG A 1 76 ? -12.225 18.535 11.952 1.00 97.94 76 ARG A O 1
ATOM 627 N N . ASP A 1 77 ? -14.438 18.162 12.097 1.00 97.81 77 ASP A N 1
ATOM 628 C CA . ASP A 1 77 ? -14.329 17.171 13.163 1.00 97.81 77 ASP A CA 1
ATOM 629 C C . ASP A 1 77 ? -13.800 15.841 12.628 1.00 97.81 77 ASP A C 1
ATOM 631 O O . ASP A 1 77 ? -12.925 15.260 13.262 1.00 97.81 77 ASP A O 1
ATOM 635 N N . ASP A 1 78 ? -14.169 15.446 11.407 1.00 97.38 78 ASP A N 1
ATOM 636 C CA . ASP A 1 78 ? -13.560 14.285 10.743 1.00 97.38 78 ASP A CA 1
ATOM 637 C C . ASP A 1 78 ? -12.049 14.473 10.552 1.00 97.38 78 ASP A C 1
ATOM 639 O O . ASP A 1 78 ? -11.257 13.570 10.829 1.00 97.38 78 ASP A O 1
ATOM 643 N N . LEU A 1 79 ? -11.624 15.671 10.127 1.00 97.69 79 LEU A N 1
ATOM 644 C CA . LEU A 1 79 ? -10.202 16.004 9.999 1.00 97.69 79 LEU A CA 1
ATOM 645 C C . LEU A 1 79 ? -9.476 15.924 11.349 1.00 97.69 79 LEU A C 1
ATOM 647 O O . LEU A 1 79 ? -8.365 15.397 11.421 1.00 97.69 79 LEU A O 1
ATOM 651 N N . ARG A 1 80 ? -10.100 16.405 12.432 1.00 98.25 80 ARG A N 1
ATOM 652 C CA . ARG A 1 80 ? -9.548 16.286 13.792 1.00 98.25 80 ARG A CA 1
ATOM 653 C C . ARG A 1 80 ? -9.453 14.829 14.237 1.00 98.25 80 ARG A C 1
ATOM 655 O O . ARG A 1 80 ? -8.446 14.464 14.840 1.00 98.25 80 ARG A O 1
ATOM 662 N N . SER A 1 81 ? -10.455 14.005 13.941 1.00 97.88 81 SER A N 1
ATOM 663 C CA . SER A 1 81 ? -10.445 12.571 14.248 1.00 97.88 81 SER A CA 1
ATOM 664 C C . SER A 1 81 ? -9.302 11.859 13.526 1.00 97.88 81 SER A C 1
ATOM 666 O O . SER A 1 81 ? -8.504 11.178 14.169 1.00 97.88 81 SER A O 1
ATOM 668 N N . ARG A 1 82 ? -9.125 12.112 12.222 1.00 98.12 82 ARG A N 1
ATOM 669 C CA . ARG A 1 82 ? -7.976 11.601 11.456 1.00 98.12 82 ARG A CA 1
ATOM 670 C C . ARG A 1 82 ? -6.642 12.058 12.039 1.00 98.12 82 ARG A C 1
ATOM 672 O O . ARG A 1 82 ? -5.760 11.236 12.257 1.00 98.12 82 ARG A O 1
ATOM 679 N N . MET A 1 83 ? -6.497 13.347 12.348 1.00 98.25 83 MET A N 1
ATOM 680 C CA . MET A 1 83 ? -5.276 13.892 12.956 1.00 98.25 83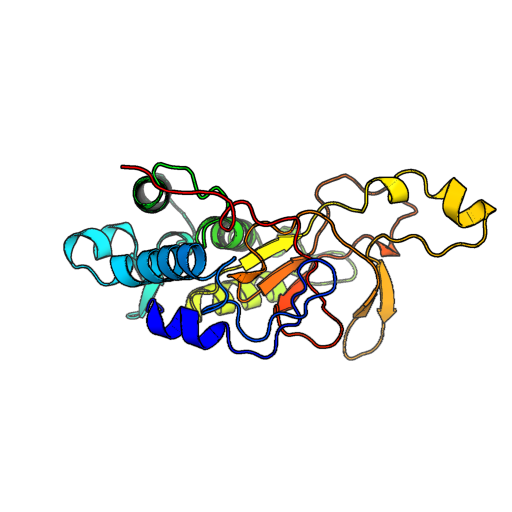 MET A CA 1
ATOM 681 C C . MET A 1 83 ? -4.932 13.193 14.281 1.00 98.25 83 MET A C 1
ATOM 683 O O . MET A 1 83 ? -3.774 12.840 14.498 1.00 98.25 83 MET A O 1
ATOM 687 N N . LYS A 1 84 ? -5.921 12.960 15.156 1.00 98.50 84 LYS A N 1
ATOM 688 C CA . LYS A 1 84 ? -5.720 12.221 16.415 1.00 98.50 84 LYS A CA 1
ATOM 689 C C . LYS A 1 84 ? -5.252 10.788 16.160 1.00 98.50 84 LYS A C 1
ATOM 691 O O . LYS A 1 84 ? -4.324 10.344 16.831 1.00 98.50 84 LYS A O 1
ATOM 696 N N . ALA A 1 85 ? -5.839 10.100 15.179 1.00 98.31 85 ALA A N 1
ATOM 697 C CA . ALA A 1 85 ? -5.422 8.753 14.797 1.00 98.31 85 ALA A CA 1
ATOM 698 C C . ALA A 1 85 ? -3.965 8.724 14.307 1.00 98.31 85 ALA A C 1
ATOM 700 O O . ALA A 1 85 ? -3.161 7.957 14.829 1.00 98.31 85 ALA A O 1
ATOM 701 N N . HIS A 1 86 ? -3.596 9.617 13.381 1.00 98.19 86 HIS A N 1
ATOM 702 C CA . HIS A 1 86 ? -2.222 9.743 12.878 1.00 98.19 86 HIS A CA 1
ATOM 703 C C . HIS A 1 86 ? -1.221 10.038 14.000 1.00 98.19 86 HIS A C 1
ATOM 705 O O . HIS A 1 86 ? -0.161 9.421 14.076 1.00 98.19 86 HIS A O 1
ATOM 711 N N . LYS A 1 87 ? -1.572 10.949 14.917 1.00 98.31 87 LYS A N 1
ATOM 712 C CA . LYS A 1 87 ? -0.735 11.273 16.077 1.00 98.31 87 LYS A CA 1
ATOM 713 C C . LYS A 1 87 ? -0.545 10.065 16.993 1.00 98.31 87 LYS A C 1
ATOM 715 O O . LYS A 1 87 ? 0.579 9.801 17.403 1.00 98.31 87 LYS A O 1
ATOM 720 N N . MET A 1 88 ? -1.614 9.320 17.275 1.00 98.19 88 MET A N 1
ATOM 721 C CA . MET A 1 88 ? -1.546 8.123 18.110 1.00 98.19 88 MET A CA 1
ATOM 722 C C . MET A 1 88 ? -0.65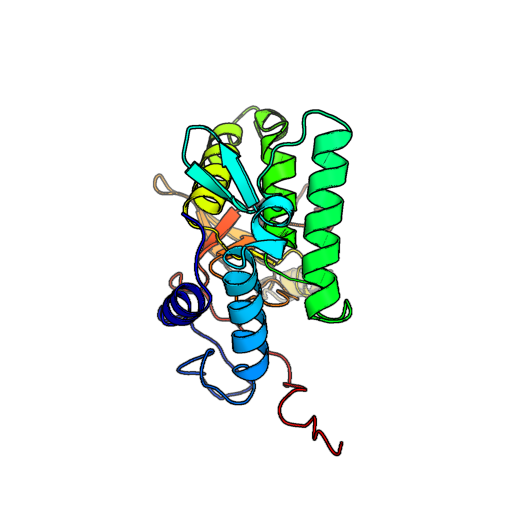6 7.040 17.488 1.00 98.19 88 MET A C 1
ATOM 724 O O . MET A 1 88 ? 0.144 6.454 18.211 1.00 98.19 88 MET A O 1
ATOM 728 N N . ILE A 1 89 ? -0.745 6.810 16.171 1.00 97.75 89 ILE A N 1
ATOM 729 C CA . ILE A 1 89 ? 0.147 5.887 15.448 1.00 97.75 89 ILE A CA 1
ATOM 730 C C . ILE A 1 89 ? 1.602 6.357 15.530 1.00 97.75 89 ILE A C 1
ATOM 732 O O . ILE A 1 89 ? 2.487 5.573 15.877 1.00 97.75 89 ILE A O 1
ATOM 736 N N . ALA A 1 90 ? 1.856 7.642 15.268 1.00 98.12 90 ALA A N 1
ATOM 737 C CA . ALA A 1 90 ? 3.198 8.207 15.346 1.00 98.12 90 ALA A CA 1
ATOM 738 C C . ALA A 1 90 ? 3.807 8.039 16.750 1.00 98.12 90 ALA A C 1
ATOM 740 O O . ALA A 1 90 ? 4.968 7.644 16.869 1.00 98.12 90 ALA A O 1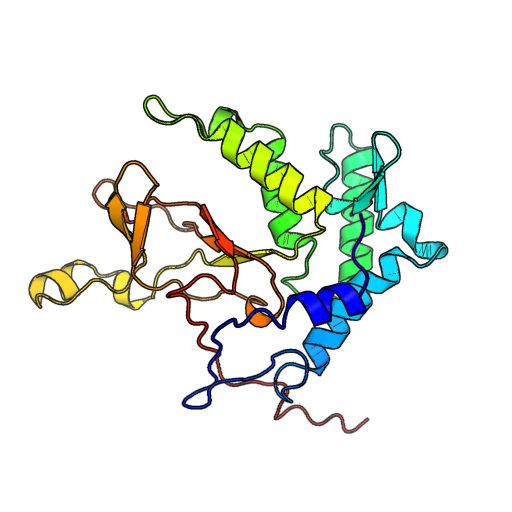
ATOM 741 N N . ASP A 1 91 ? 3.021 8.260 17.807 1.00 97.88 91 ASP A N 1
ATOM 742 C CA . ASP A 1 91 ? 3.477 8.171 19.199 1.00 97.88 91 ASP A CA 1
ATOM 743 C C . ASP A 1 91 ? 3.968 6.772 19.593 1.00 97.88 91 ASP A C 1
ATOM 745 O O . ASP A 1 91 ? 4.896 6.666 20.391 1.00 97.88 91 ASP A O 1
ATOM 749 N N . GLN A 1 92 ? 3.445 5.704 18.981 1.00 96.75 92 GLN A N 1
ATOM 750 C CA . GLN A 1 92 ? 3.920 4.332 19.234 1.00 96.75 92 GLN A CA 1
ATOM 751 C C . GLN A 1 92 ? 5.358 4.090 18.777 1.00 96.75 92 GLN A C 1
ATOM 753 O O . GLN A 1 92 ? 5.996 3.129 19.197 1.00 96.75 92 GLN A O 1
ATOM 758 N N . THR A 1 93 ? 5.862 4.939 17.884 1.00 95.38 93 THR A N 1
ATOM 759 C CA . THR A 1 93 ? 7.213 4.825 17.325 1.00 95.38 93 THR A CA 1
ATOM 760 C C . THR A 1 93 ? 8.062 6.048 17.644 1.00 95.38 93 THR A C 1
ATOM 762 O O . THR A 1 93 ? 9.087 6.263 17.002 1.00 95.38 93 THR A O 1
ATOM 765 N N . CYS A 1 94 ? 7.630 6.885 18.595 1.00 96.44 94 CYS A N 1
ATOM 766 C CA . CYS A 1 94 ? 8.240 8.186 18.884 1.00 96.44 94 CYS A CA 1
ATOM 767 C C . CYS A 1 94 ? 8.375 9.078 17.630 1.00 96.44 94 CYS A C 1
ATOM 769 O O . CYS A 1 94 ? 9.305 9.872 17.520 1.00 96.44 94 CYS A O 1
ATOM 771 N N . GLY A 1 95 ? 7.480 8.910 16.651 1.00 95.88 95 GLY A N 1
ATOM 772 C CA . GLY A 1 95 ? 7.528 9.586 15.354 1.00 95.88 95 GLY A CA 1
ATOM 773 C C . GLY A 1 95 ? 8.605 9.074 14.389 1.00 95.88 95 GLY A C 1
ATOM 774 O O . GLY A 1 95 ? 8.799 9.670 13.333 1.00 95.88 95 GLY A O 1
ATOM 775 N N . MET A 1 96 ? 9.304 7.982 14.713 1.00 95.38 96 MET A N 1
ATOM 776 C CA . MET A 1 96 ? 10.438 7.488 13.924 1.00 95.38 96 MET A CA 1
ATOM 777 C C . MET A 1 96 ? 10.015 6.637 12.719 1.00 95.38 96 MET A C 1
ATOM 779 O O . MET A 1 96 ? 10.771 6.524 11.751 1.00 95.38 96 MET A O 1
ATOM 783 N N . MET A 1 97 ? 8.809 6.058 12.727 1.00 95.69 97 MET A N 1
ATOM 784 C CA . MET A 1 97 ? 8.277 5.331 11.572 1.00 95.69 97 MET A CA 1
ATOM 785 C C . MET A 1 97 ? 7.531 6.272 10.617 1.00 95.69 97 MET A C 1
ATOM 787 O O . MET A 1 97 ? 6.316 6.411 10.673 1.00 95.69 97 MET A O 1
ATOM 791 N N . GLY A 1 98 ? 8.255 6.886 9.678 1.00 94.38 98 GLY A N 1
ATOM 792 C CA . GLY A 1 98 ? 7.679 7.851 8.724 1.00 94.38 98 GLY A CA 1
ATOM 793 C C . GLY A 1 98 ? 6.819 7.261 7.593 1.00 94.38 98 GLY A C 1
ATOM 794 O O . GLY A 1 98 ? 6.322 8.005 6.747 1.00 94.38 98 GLY A O 1
ATOM 795 N N . ARG A 1 99 ? 6.678 5.931 7.521 1.00 96.56 99 ARG A N 1
ATOM 796 C CA . ARG A 1 99 ? 5.893 5.235 6.487 1.00 96.56 99 ARG A CA 1
ATOM 797 C C . ARG A 1 99 ? 5.115 4.063 7.086 1.00 96.56 99 ARG A C 1
ATOM 799 O O . ARG A 1 99 ? 5.399 2.908 6.779 1.00 96.56 99 ARG A O 1
ATOM 806 N N . SER A 1 100 ? 4.204 4.385 7.997 1.00 97.00 100 SER A N 1
ATOM 807 C CA . SER A 1 100 ? 3.225 3.483 8.615 1.00 97.00 100 SER A CA 1
ATOM 808 C C . SER A 1 100 ? 1.975 3.290 7.738 1.00 97.00 100 SER A C 1
ATOM 810 O O . SER A 1 100 ? 1.804 3.956 6.713 1.00 97.00 100 SER A O 1
ATOM 812 N N . MET A 1 101 ? 1.106 2.348 8.122 1.00 96.50 101 MET A N 1
ATOM 813 C CA . MET A 1 101 ? -0.067 1.900 7.351 1.00 96.50 101 MET A CA 1
ATOM 814 C C . MET A 1 101 ? -1.119 2.973 7.074 1.00 96.50 101 MET A C 1
ATOM 816 O O . MET A 1 101 ? -1.872 2.876 6.106 1.00 96.50 101 MET A O 1
ATOM 820 N N . ASP A 1 102 ? -1.162 4.011 7.894 1.00 97.50 102 ASP A N 1
ATOM 821 C CA . ASP A 1 102 ? -2.062 5.146 7.755 1.00 97.50 102 ASP A CA 1
ATOM 822 C C . ASP A 1 102 ? -1.623 6.117 6.647 1.00 97.50 102 ASP A C 1
ATOM 824 O O . ASP A 1 102 ? -2.446 6.892 6.160 1.00 97.50 102 ASP A O 1
ATOM 828 N N . HIS A 1 103 ? -0.364 6.059 6.198 1.00 97.50 103 HIS A N 1
ATOM 829 C CA . HIS A 1 103 ? 0.204 7.019 5.253 1.00 97.50 103 HIS A CA 1
ATOM 830 C C . HIS A 1 103 ? -0.404 6.921 3.840 1.00 97.50 103 HIS A C 1
ATOM 832 O O . HIS A 1 103 ? -1.150 7.806 3.422 1.00 97.50 103 HIS A O 1
ATOM 838 N N . VAL A 1 104 ? -0.102 5.866 3.068 1.00 97.56 104 VAL A N 1
ATOM 839 C CA . VAL A 1 104 ? -0.604 5.753 1.678 1.00 97.56 104 VAL A CA 1
ATOM 840 C C . VAL A 1 104 ? -2.105 5.475 1.651 1.00 97.56 104 VAL A C 1
ATOM 842 O O . VAL A 1 104 ? -2.806 5.998 0.791 1.00 97.56 104 VAL A O 1
ATOM 845 N N . SER A 1 105 ? -2.634 4.775 2.652 1.00 97.38 105 SER A N 1
ATOM 846 C CA . SER A 1 105 ? -4.079 4.620 2.838 1.00 97.38 105 SER A CA 1
ATOM 847 C C . SER A 1 105 ? -4.797 5.973 2.938 1.00 97.38 105 SER A C 1
ATOM 849 O O . SER A 1 105 ? -5.881 6.143 2.379 1.00 97.38 105 SER A O 1
ATOM 851 N N . SER A 1 106 ? -4.183 6.978 3.577 1.00 97.75 106 SER A N 1
ATOM 852 C CA . SER A 1 106 ? -4.725 8.345 3.600 1.00 97.75 106 SER A CA 1
ATOM 853 C C . SER A 1 106 ? -4.666 9.037 2.247 1.00 97.75 106 SER A C 1
ATOM 855 O O . SER A 1 106 ? -5.594 9.768 1.911 1.00 97.75 106 SER A O 1
ATOM 857 N N . PHE A 1 107 ? -3.609 8.799 1.468 1.00 95.06 107 PHE A N 1
ATOM 858 C CA . PHE A 1 107 ? -3.487 9.325 0.109 1.00 95.06 107 PHE A CA 1
ATOM 859 C C . PHE A 1 107 ? -4.626 8.806 -0.781 1.00 95.06 107 PHE A C 1
ATOM 861 O O . PHE A 1 107 ? -5.352 9.597 -1.378 1.00 95.06 107 PHE A O 1
ATOM 868 N N . VAL A 1 108 ? -4.858 7.491 -0.772 1.00 97.50 108 VAL A N 1
ATOM 869 C CA . VAL A 1 108 ? -5.952 6.840 -1.514 1.00 97.50 108 VAL A CA 1
ATOM 870 C C . VAL A 1 108 ? -7.320 7.303 -1.023 1.00 97.50 108 VAL A C 1
ATOM 872 O O . VAL A 1 108 ? -8.186 7.630 -1.830 1.00 97.50 108 VAL A O 1
ATOM 875 N N . THR A 1 109 ? -7.498 7.436 0.292 1.00 98.06 109 THR A N 1
ATOM 876 C CA . THR A 1 109 ? -8.739 7.982 0.859 1.00 98.06 109 THR A CA 1
ATOM 877 C C . THR A 1 109 ? -9.001 9.414 0.393 1.00 98.06 109 THR A C 1
ATOM 879 O O . THR A 1 109 ? -10.143 9.756 0.101 1.00 98.06 109 THR A O 1
ATOM 882 N N . GLY A 1 110 ? -7.958 10.245 0.301 1.00 97.00 110 GLY A N 1
ATOM 883 C CA . GLY A 1 110 ? -8.046 11.597 -0.245 1.00 97.00 110 GLY A CA 1
ATOM 884 C C . GLY A 1 110 ? -8.477 11.602 -1.711 1.00 97.00 110 GLY A C 1
ATOM 885 O O . GLY A 1 110 ? -9.418 12.311 -2.059 1.00 97.00 110 GLY A O 1
ATOM 886 N N . MET A 1 111 ? -7.865 10.763 -2.552 1.00 96.06 111 MET A N 1
ATOM 887 C CA . MET A 1 111 ? -8.257 10.613 -3.963 1.00 96.06 111 MET A CA 1
ATOM 888 C C . MET A 1 111 ? -9.721 10.167 -4.111 1.00 96.06 111 MET A C 1
ATOM 890 O O . MET A 1 111 ? -10.461 10.733 -4.910 1.00 96.06 111 MET A O 1
ATOM 894 N N . ALA A 1 112 ? -10.184 9.251 -3.257 1.00 97.44 112 ALA A N 1
ATOM 895 C CA . ALA A 1 112 ? -11.569 8.775 -3.229 1.00 97.44 112 ALA A CA 1
ATOM 896 C C . ALA A 1 112 ? -12.608 9.833 -2.785 1.00 97.44 112 ALA A C 1
ATOM 898 O O . ALA A 1 112 ? -13.814 9.559 -2.804 1.00 97.44 112 ALA A O 1
ATOM 899 N N . THR A 1 113 ? -12.180 11.031 -2.361 1.00 96.88 113 THR A N 1
ATOM 900 C CA . THR A 1 113 ? -13.095 12.163 -2.107 1.00 96.88 113 THR A CA 1
ATOM 901 C C . THR A 1 113 ? -13.479 12.926 -3.371 1.00 96.88 113 THR A C 1
ATOM 903 O O . THR A 1 113 ? -14.523 13.574 -3.378 1.00 96.88 113 THR A O 1
ATOM 906 N N . ASN A 1 114 ? -12.672 12.834 -4.431 1.00 96.44 114 ASN A N 1
ATOM 907 C CA . ASN A 1 114 ? -12.933 13.476 -5.717 1.00 96.44 114 ASN A CA 1
ATOM 908 C C . ASN A 1 114 ? -12.403 12.611 -6.881 1.00 96.44 114 ASN A C 1
ATOM 910 O O . ASN A 1 114 ? -11.440 12.992 -7.553 1.00 96.44 114 ASN A O 1
ATOM 914 N N . PRO A 1 115 ? -12.985 11.417 -7.092 1.00 96.25 115 PRO A N 1
ATOM 915 C CA . PRO A 1 115 ? -12.443 10.428 -8.021 1.00 96.25 115 PRO A CA 1
ATOM 916 C C . PRO A 1 115 ? -12.565 10.840 -9.497 1.00 96.25 115 PRO A C 1
ATOM 918 O O . PRO A 1 115 ? -11.741 10.421 -10.299 1.00 96.25 115 PRO A O 1
ATOM 921 N N . SER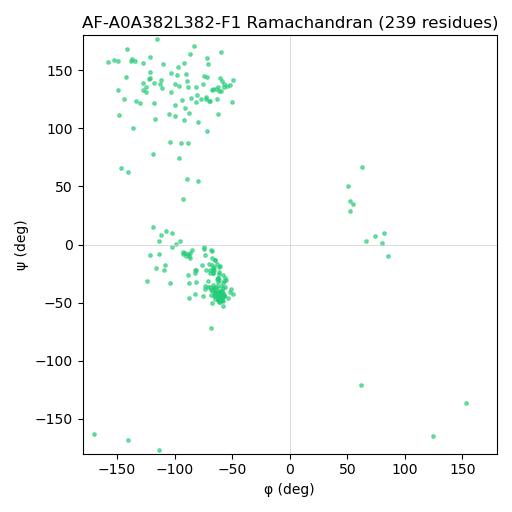 A 1 116 ? -13.511 11.713 -9.860 1.00 96.19 116 SER A N 1
ATOM 922 C CA . SER A 1 116 ? -13.716 12.151 -11.253 1.00 96.19 116 SER A CA 1
ATOM 923 C C . SER A 1 116 ? -12.546 12.951 -11.835 1.00 96.19 116 SER A C 1
ATOM 925 O O . SER A 1 116 ? -12.481 13.168 -13.037 1.00 96.19 116 SER A O 1
ATOM 927 N N . VAL A 1 117 ? -11.607 13.412 -11.000 1.00 95.62 117 VAL A N 1
ATOM 928 C CA . VAL A 1 117 ? -10.362 14.059 -11.462 1.00 95.62 117 VAL A CA 1
ATOM 929 C C . VAL A 1 117 ? -9.446 13.073 -12.195 1.00 95.62 117 VAL A C 1
ATOM 931 O O . VAL A 1 117 ? -8.564 13.498 -12.935 1.00 95.62 117 VAL A O 1
ATOM 934 N N . PHE A 1 118 ? -9.636 11.769 -11.983 1.00 94.38 118 PHE A N 1
ATOM 935 C CA . PHE A 1 118 ? -8.837 10.722 -12.614 1.00 94.38 118 PHE A CA 1
ATOM 936 C C . PHE A 1 118 ? -9.425 10.230 -13.938 1.00 94.38 118 PHE A C 1
ATOM 938 O O . PHE A 1 118 ? -8.754 9.477 -14.638 1.00 94.38 118 PHE A O 1
ATOM 945 N N . ASP A 1 119 ? -10.632 10.661 -14.303 1.00 95.75 119 ASP A N 1
ATOM 946 C CA . ASP A 1 119 ? -11.191 10.370 -15.618 1.00 95.75 119 ASP A CA 1
ATOM 947 C C . ASP A 1 119 ? -10.526 11.250 -16.681 1.00 95.75 119 ASP A C 1
ATOM 949 O O . ASP A 1 119 ? -10.278 12.443 -16.486 1.00 95.75 119 ASP A O 1
ATOM 953 N N . THR A 1 120 ? -10.225 10.645 -17.822 1.00 89.56 120 THR A N 1
ATOM 954 C CA . THR A 1 120 ? -9.730 11.309 -19.026 1.00 89.56 120 THR A CA 1
ATOM 955 C C . THR A 1 120 ? -10.763 11.173 -20.144 1.00 89.56 120 THR A C 1
ATOM 957 O O . THR A 1 120 ? -11.802 10.536 -19.976 1.00 89.56 120 THR A O 1
ATOM 960 N N . GLU A 1 121 ? -10.497 11.773 -21.306 1.00 90.56 121 GLU A N 1
ATOM 961 C CA . GLU A 1 121 ? -11.365 11.595 -22.480 1.00 90.56 121 GLU A CA 1
ATOM 962 C C . GLU A 1 121 ? -11.411 10.132 -22.955 1.00 90.56 121 GLU A C 1
ATOM 964 O O . GLU A 1 121 ? -12.420 9.698 -23.505 1.00 90.56 121 GLU A O 1
ATOM 969 N N . GLU A 1 122 ? -10.340 9.368 -22.721 1.00 89.31 122 GLU A N 1
ATOM 970 C CA . GLU A 1 122 ? -10.176 7.995 -23.213 1.00 89.31 122 GLU A CA 1
ATOM 971 C C . GLU A 1 122 ? -10.403 6.939 -22.120 1.00 89.31 122 GLU A C 1
ATOM 973 O O . GLU A 1 122 ? -10.937 5.866 -22.394 1.00 89.31 122 GLU A O 1
ATOM 978 N N . TYR A 1 123 ? -10.054 7.244 -20.868 1.00 89.00 123 TYR A N 1
ATOM 979 C CA . TYR A 1 123 ? -10.043 6.282 -19.765 1.00 89.00 123 TYR A CA 1
ATOM 980 C C . TYR A 1 123 ? -10.846 6.786 -18.569 1.00 89.00 123 TYR A C 1
ATOM 982 O O . TYR A 1 123 ? -10.657 7.910 -18.117 1.00 89.00 123 TYR A O 1
ATOM 990 N N . GLN A 1 124 ? -11.706 5.933 -18.014 1.00 93.50 124 GLN A N 1
ATOM 991 C CA . GLN A 1 124 ? -12.525 6.248 -16.839 1.00 93.50 124 GLN A CA 1
ATOM 992 C C . GLN A 1 124 ? -11.931 5.558 -15.600 1.00 93.50 124 GLN A C 1
ATOM 994 O O . GLN A 1 124 ? -12.245 4.405 -15.306 1.00 93.50 124 GLN A O 1
ATOM 999 N N . PHE A 1 125 ? -10.998 6.220 -14.909 1.00 95.69 125 PHE A N 1
ATOM 1000 C CA . PHE A 1 125 ? -10.277 5.637 -13.769 1.00 95.69 125 PHE A CA 1
ATOM 1001 C C . PHE A 1 125 ? -10.918 5.925 -12.406 1.00 95.69 125 PHE A C 1
ATOM 1003 O O . PHE A 1 125 ? -10.472 5.357 -11.404 1.00 95.69 125 PHE A O 1
ATOM 1010 N N . ALA A 1 126 ? -11.957 6.763 -12.333 1.00 97.00 126 ALA A N 1
ATOM 1011 C CA . ALA A 1 126 ? -12.656 7.070 -11.086 1.00 97.00 126 ALA A CA 1
ATOM 1012 C C . ALA A 1 126 ? -13.131 5.802 -10.359 1.00 97.00 126 ALA A C 1
ATOM 1014 O O . ALA A 1 126 ? -12.885 5.641 -9.158 1.00 97.00 126 ALA A O 1
ATOM 1015 N N . ASP A 1 127 ? -13.736 4.870 -11.097 1.00 96.88 127 ASP A N 1
ATOM 1016 C CA . ASP A 1 127 ? -14.240 3.612 -10.546 1.00 96.88 127 ASP A CA 1
ATOM 1017 C C . ASP A 1 127 ? -13.109 2.706 -10.047 1.00 96.88 127 ASP A C 1
ATOM 1019 O O . ASP A 1 127 ? -13.244 2.083 -8.994 1.00 96.88 127 ASP A O 1
ATOM 1023 N N . ASN A 1 128 ? -11.951 2.704 -10.714 1.00 96.75 128 ASN A N 1
ATOM 1024 C CA . ASN A 1 128 ? -10.778 1.946 -10.269 1.00 96.75 128 ASN A CA 1
ATOM 1025 C C . ASN A 1 128 ? -10.229 2.481 -8.939 1.00 96.75 128 ASN A C 1
ATOM 1027 O O . ASN A 1 128 ? -9.890 1.704 -8.044 1.00 96.75 128 ASN A O 1
ATOM 1031 N N . ILE A 1 129 ? -10.178 3.808 -8.774 1.00 97.56 129 ILE A N 1
ATOM 1032 C CA . ILE A 1 129 ? -9.757 4.441 -7.515 1.00 97.56 129 ILE A CA 1
ATOM 1033 C C . ILE A 1 129 ? -10.727 4.100 -6.384 1.00 97.56 129 ILE A C 1
ATOM 1035 O O . ILE A 1 129 ? -10.288 3.759 -5.283 1.00 97.56 129 ILE A O 1
ATOM 1039 N N . LEU A 1 130 ? -12.036 4.171 -6.639 1.00 98.19 130 LEU A N 1
ATOM 1040 C CA . LEU A 1 130 ? -13.057 3.828 -5.648 1.00 98.19 130 LEU A CA 1
ATOM 1041 C C . LEU A 1 130 ? -13.016 2.341 -5.279 1.00 98.19 130 LEU A C 1
ATOM 1043 O O . LEU A 1 130 ? -13.053 2.012 -4.093 1.00 98.19 130 LEU A O 1
ATOM 1047 N N . ALA A 1 131 ? -12.875 1.457 -6.267 1.00 98.19 131 ALA A N 1
ATOM 1048 C CA . ALA A 1 131 ? -12.755 0.020 -6.050 1.00 98.19 131 ALA A CA 1
ATOM 1049 C C . ALA A 1 131 ? -11.522 -0.317 -5.203 1.00 98.19 131 ALA A C 1
ATOM 1051 O O . ALA A 1 131 ? -11.623 -1.067 -4.230 1.00 98.19 131 ALA A O 1
ATOM 1052 N N . TYR A 1 132 ? -10.371 0.287 -5.510 1.00 98.38 132 TYR A N 1
ATOM 1053 C CA . TYR A 1 132 ? -9.157 0.080 -4.729 1.00 98.38 132 TYR A CA 1
ATOM 1054 C C . TYR A 1 132 ? -9.254 0.679 -3.318 1.00 98.38 132 TYR A C 1
ATOM 1056 O O . TYR A 1 132 ? -8.825 0.047 -2.355 1.00 98.38 132 TYR A O 1
ATOM 1064 N N . TYR A 1 133 ? -9.870 1.854 -3.152 1.00 98.50 133 TYR A N 1
ATOM 1065 C CA . TYR A 1 133 ? -10.147 2.424 -1.829 1.00 98.50 133 TYR A CA 1
ATOM 1066 C C . TYR A 1 133 ? -11.001 1.483 -0.966 1.00 98.50 133 TYR A C 1
ATOM 1068 O O . TYR A 1 133 ? -10.638 1.216 0.184 1.00 98.50 133 TYR A O 1
ATOM 1076 N N . GLU A 1 134 ? -12.098 0.946 -1.508 1.00 98.19 134 GLU A N 1
ATOM 1077 C CA . GLU A 1 134 ? -12.953 0.008 -0.772 1.00 98.19 134 GLU A CA 1
ATOM 1078 C C . GLU A 1 134 ? -12.228 -1.313 -0.481 1.00 98.19 134 GLU A C 1
ATOM 1080 O O . GLU A 1 134 ? -12.348 -1.841 0.626 1.00 98.19 134 GLU A O 1
ATOM 1085 N N . TYR A 1 135 ? -11.403 -1.812 -1.409 1.00 98.31 135 TYR A N 1
ATOM 1086 C CA . TYR A 1 135 ? -10.523 -2.956 -1.161 1.00 98.31 135 TYR A CA 1
ATOM 1087 C C . TYR A 1 135 ? -9.570 -2.685 0.013 1.00 98.31 135 TYR A C 1
ATOM 1089 O O . TYR A 1 135 ? -9.554 -3.438 0.992 1.00 98.31 135 TYR A O 1
ATOM 1097 N N . MET A 1 136 ? -8.835 -1.568 -0.016 1.00 98.44 136 MET A N 1
ATOM 1098 C CA . MET A 1 136 ? -7.905 -1.212 1.055 1.00 98.44 136 MET A CA 1
ATOM 1099 C C . MET A 1 136 ? -8.601 -1.096 2.408 1.00 98.44 136 MET A C 1
ATOM 1101 O O . MET A 1 136 ? -8.097 -1.603 3.411 1.00 98.44 136 MET A O 1
ATOM 1105 N N . LYS A 1 137 ? -9.764 -0.443 2.433 1.00 97.94 137 LYS A N 1
ATOM 1106 C CA . LYS A 1 137 ? -10.570 -0.232 3.634 1.00 97.94 137 LYS A CA 1
ATOM 1107 C C . LYS A 1 137 ? -11.101 -1.548 4.196 1.00 97.94 137 LYS A C 1
ATOM 1109 O O . LYS A 1 137 ? -10.978 -1.792 5.396 1.00 97.94 137 LYS A O 1
ATOM 1114 N N . LYS A 1 138 ? -11.652 -2.417 3.347 1.00 97.50 138 LYS A N 1
ATOM 1115 C CA . LYS A 1 138 ? -12.249 -3.696 3.755 1.00 97.50 138 LYS A CA 1
ATOM 1116 C C . LYS A 1 138 ? -11.213 -4.688 4.285 1.00 97.50 138 LYS A C 1
ATOM 1118 O O . LYS A 1 138 ? -11.497 -5.388 5.264 1.00 97.50 138 LYS A O 1
ATOM 1123 N N . HIS A 1 139 ? -10.037 -4.718 3.658 1.00 97.38 139 HIS A N 1
ATOM 1124 C CA . HIS A 1 139 ? -8.940 -5.645 3.957 1.00 97.38 139 HIS A CA 1
ATOM 1125 C C . HIS A 1 139 ? -7.843 -5.040 4.850 1.00 97.38 139 HIS A C 1
ATOM 1127 O O . HIS A 1 139 ? -6.871 -5.725 5.186 1.00 97.38 139 HIS A O 1
ATOM 1133 N N . ASP A 1 140 ? -8.008 -3.774 5.251 1.00 97.94 140 ASP A N 1
ATOM 1134 C CA . ASP A 1 140 ? -7.110 -3.034 6.141 1.00 97.94 140 ASP A CA 1
ATOM 1135 C C . ASP A 1 140 ? -5.645 -3.121 5.669 1.00 97.94 140 ASP A C 1
ATOM 1137 O O . ASP A 1 140 ? -4.721 -3.522 6.389 1.00 97.94 140 ASP A O 1
ATOM 1141 N N . ILE A 1 141 ? -5.479 -2.821 4.378 1.00 98.12 141 ILE A N 1
ATOM 1142 C CA . ILE A 1 141 ? -4.241 -2.953 3.608 1.00 98.12 141 ILE A CA 1
ATOM 1143 C C . ILE A 1 141 ? -3.189 -1.969 4.109 1.00 98.12 141 ILE A C 1
ATOM 1145 O O . ILE A 1 141 ? -3.454 -0.777 4.272 1.00 98.12 141 ILE A O 1
ATOM 1149 N N . PHE A 1 142 ? -1.964 -2.462 4.290 1.00 98.50 142 PHE A N 1
ATOM 1150 C CA . PHE A 1 142 ? -0.794 -1.603 4.404 1.00 98.50 142 PHE A CA 1
ATOM 1151 C C . PHE A 1 142 ? -0.189 -1.426 3.012 1.00 98.50 142 PHE A C 1
ATOM 1153 O O . PHE A 1 142 ? 0.437 -2.346 2.495 1.00 98.50 142 PHE A O 1
ATOM 1160 N N . ALA A 1 143 ? -0.353 -0.244 2.421 1.00 98.31 143 ALA A N 1
ATOM 1161 C CA . ALA A 1 143 ? 0.339 0.125 1.192 1.00 98.31 143 ALA A CA 1
ATOM 1162 C C . ALA A 1 143 ? 1.513 1.078 1.459 1.00 98.31 143 ALA A C 1
ATOM 1164 O O . ALA A 1 143 ? 1.451 1.943 2.340 1.00 98.31 143 ALA A O 1
ATOM 1165 N N . THR A 1 144 ? 2.558 0.964 0.645 1.00 98.00 144 THR A N 1
ATOM 1166 C CA . THR A 1 144 ? 3.548 2.033 0.445 1.00 98.00 144 THR A CA 1
ATOM 1167 C C . THR A 1 144 ? 3.464 2.551 -0.988 1.00 98.00 144 THR A C 1
ATOM 1169 O O . THR A 1 144 ? 2.593 2.133 -1.742 1.00 98.00 144 THR A O 1
ATOM 1172 N N . TYR A 1 145 ? 4.329 3.484 -1.373 1.00 97.12 145 TYR A N 1
ATOM 1173 C CA . TYR A 1 145 ? 4.453 3.924 -2.757 1.00 97.12 145 TYR A CA 1
ATOM 1174 C C . TYR A 1 145 ? 5.870 3.716 -3.290 1.00 97.12 145 TYR A C 1
ATOM 1176 O O . TYR A 1 145 ? 6.829 3.628 -2.521 1.00 97.12 145 TYR A O 1
ATOM 1184 N N . ALA A 1 146 ? 6.012 3.707 -4.611 1.00 96.75 146 ALA A N 1
ATOM 1185 C CA . ALA A 1 146 ? 7.289 3.794 -5.307 1.00 96.75 146 ALA A CA 1
ATOM 1186 C C . ALA A 1 146 ? 7.142 4.776 -6.480 1.00 96.75 146 ALA A C 1
ATOM 1188 O O . ALA A 1 146 ? 6.574 4.455 -7.524 1.00 96.75 146 ALA A O 1
ATOM 1189 N N . VAL A 1 147 ? 7.616 6.011 -6.283 1.00 94.38 147 VAL A N 1
ATOM 1190 C CA . VAL A 1 147 ? 7.263 7.152 -7.157 1.00 94.38 147 VAL A CA 1
ATOM 1191 C C . VAL A 1 147 ? 8.446 7.836 -7.832 1.00 94.38 147 VAL A C 1
ATOM 1193 O O . VAL A 1 147 ? 8.256 8.689 -8.701 1.00 94.38 147 VAL A O 1
ATOM 1196 N N . LEU A 1 148 ? 9.673 7.477 -7.449 1.00 91.81 148 LEU A N 1
ATOM 1197 C CA . LEU A 1 148 ? 10.889 8.085 -7.980 1.00 91.81 148 LEU A CA 1
ATOM 1198 C C . LEU A 1 148 ? 11.562 7.155 -8.997 1.00 91.81 148 LEU A C 1
ATOM 1200 O O . LEU A 1 148 ? 11.771 5.980 -8.693 1.00 91.81 148 LEU A O 1
ATOM 1204 N N . PRO A 1 149 ? 11.937 7.654 -10.186 1.00 88.44 149 PRO A N 1
ATOM 1205 C CA . PRO A 1 149 ? 12.755 6.885 -11.115 1.00 88.44 149 PRO A CA 1
ATOM 1206 C C . PRO A 1 149 ? 14.204 6.765 -10.599 1.00 88.44 149 PRO A C 1
ATOM 1208 O O . PRO A 1 149 ? 14.639 7.587 -9.778 1.00 88.44 149 PRO A O 1
ATOM 1211 N N . PRO A 1 150 ? 14.990 5.788 -11.090 1.00 86.19 150 PRO A N 1
ATOM 1212 C CA . PRO A 1 150 ? 16.432 5.740 -10.868 1.00 86.19 150 PRO A CA 1
ATOM 1213 C C . PRO A 1 150 ? 17.100 7.068 -11.238 1.00 86.19 150 PRO A C 1
ATOM 1215 O O . PRO A 1 150 ? 16.786 7.652 -12.272 1.00 86.19 150 PRO A O 1
ATOM 1218 N N . GLN A 1 151 ? 18.042 7.551 -10.420 1.00 76.75 151 GLN A N 1
ATOM 1219 C CA . GLN A 1 151 ? 18.706 8.840 -10.676 1.00 76.75 151 GLN A CA 1
ATOM 1220 C C . GLN A 1 151 ? 19.399 8.873 -12.042 1.00 76.75 151 GLN 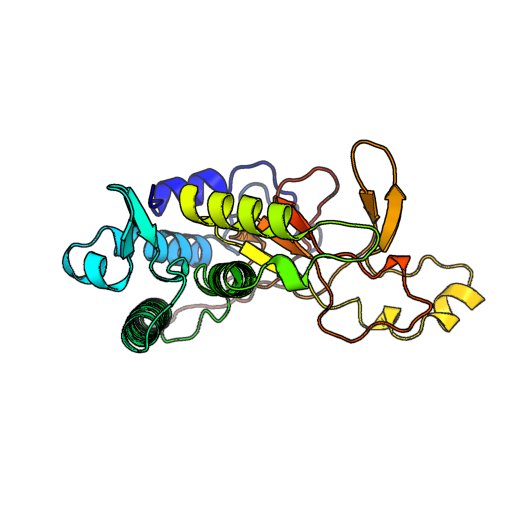A C 1
ATOM 1222 O O . GLN A 1 151 ? 19.344 9.889 -12.728 1.00 76.75 151 GLN A O 1
ATOM 1227 N N . ALA A 1 152 ? 19.989 7.751 -12.456 1.00 70.12 152 ALA A N 1
ATOM 1228 C CA . ALA A 1 152 ? 20.639 7.632 -13.752 1.00 70.12 152 ALA A CA 1
ATOM 1229 C C . ALA A 1 152 ? 19.646 7.799 -14.923 1.00 70.12 152 ALA A C 1
ATOM 1231 O O . ALA A 1 152 ? 19.998 8.394 -15.936 1.00 70.12 152 ALA A O 1
ATOM 1232 N N . ALA A 1 153 ? 18.370 7.425 -14.752 1.00 65.50 153 ALA A N 1
ATOM 1233 C CA . ALA A 1 153 ? 17.324 7.608 -15.766 1.00 65.50 153 ALA A CA 1
ATOM 1234 C C . ALA A 1 153 ? 16.942 9.083 -16.019 1.00 65.50 153 ALA A C 1
ATOM 1236 O O . ALA A 1 153 ? 16.150 9.359 -16.915 1.00 65.50 153 ALA A O 1
ATOM 1237 N N . ARG A 1 154 ? 17.496 10.042 -15.259 1.00 67.31 154 ARG A N 1
ATOM 1238 C CA . ARG A 1 154 ? 17.267 11.483 -15.465 1.00 67.31 154 ARG A CA 1
ATOM 1239 C C . ARG A 1 154 ? 17.995 12.057 -16.686 1.00 67.31 154 ARG A C 1
ATOM 1241 O O . ARG A 1 154 ? 17.715 13.193 -17.048 1.00 67.31 154 ARG A O 1
ATOM 1248 N N . ASN A 1 155 ? 18.889 11.295 -17.327 1.00 71.38 155 ASN A N 1
ATOM 1249 C CA . ASN A 1 155 ? 19.486 11.642 -18.623 1.00 71.38 155 ASN A CA 1
ATOM 1250 C C . ASN A 1 155 ? 19.140 10.578 -19.688 1.00 71.38 155 ASN A C 1
ATOM 1252 O O . ASN A 1 155 ? 19.977 9.725 -19.996 1.00 71.38 155 ASN A O 1
ATOM 1256 N N . PRO A 1 156 ? 17.913 10.589 -20.244 1.00 70.12 156 PRO A N 1
ATOM 1257 C CA . PRO A 1 156 ? 17.476 9.596 -21.228 1.00 70.12 156 PRO A CA 1
ATOM 1258 C C . PRO A 1 156 ? 18.356 9.540 -22.482 1.00 70.12 156 PRO A C 1
ATOM 1260 O O . PRO A 1 156 ? 18.575 8.458 -23.025 1.00 70.12 156 PRO A O 1
ATOM 1263 N N . GLU A 1 157 ? 18.916 10.678 -22.910 1.00 75.44 157 GLU A N 1
ATOM 1264 C CA . GLU A 1 157 ? 19.770 10.748 -24.100 1.00 75.44 157 GLU A CA 1
ATOM 1265 C C . GLU A 1 157 ? 21.005 9.851 -23.995 1.00 75.44 157 GLU A C 1
ATOM 1267 O O . GLU A 1 157 ? 21.437 9.290 -24.999 1.00 75.44 157 GLU A O 1
ATOM 1272 N N . PHE A 1 158 ? 21.584 9.713 -22.798 1.00 78.38 158 PHE A N 1
ATOM 1273 C CA . PHE A 1 158 ? 22.741 8.845 -22.579 1.00 78.38 158 PHE A CA 1
ATOM 1274 C C . PHE A 1 158 ? 22.422 7.391 -22.947 1.00 78.38 158 PHE A C 1
ATOM 1276 O O . PHE A 1 158 ? 23.174 6.758 -23.686 1.00 78.38 158 PHE A O 1
ATOM 1283 N N . TYR A 1 159 ? 21.282 6.886 -22.475 1.00 77.94 159 TYR A N 1
ATOM 1284 C CA . TYR A 1 159 ? 20.840 5.513 -22.720 1.00 77.94 159 TYR A CA 1
ATOM 1285 C C . TYR A 1 159 ? 20.470 5.302 -24.184 1.00 77.94 159 TYR A C 1
ATOM 1287 O O . TYR A 1 159 ? 20.904 4.327 -24.790 1.00 77.94 159 TYR A O 1
ATOM 1295 N N . GLN A 1 160 ? 19.751 6.257 -24.780 1.00 75.94 160 GLN A N 1
ATOM 1296 C CA . GLN A 1 160 ? 19.380 6.207 -26.194 1.00 75.94 160 GLN A CA 1
ATOM 1297 C C . GLN A 1 160 ? 20.611 6.214 -27.111 1.00 75.94 160 GLN A C 1
ATOM 1299 O O . GLN A 1 160 ? 20.715 5.370 -27.997 1.00 75.94 160 GLN A O 1
ATOM 1304 N N . LYS A 1 161 ? 21.585 7.106 -26.866 1.00 79.25 161 LYS A N 1
ATOM 1305 C CA . LYS A 1 161 ? 22.839 7.182 -27.643 1.00 79.25 161 LYS A CA 1
ATOM 1306 C C . LYS A 1 161 ? 23.668 5.900 -27.548 1.00 79.25 161 LYS A C 1
ATOM 1308 O O . LYS A 1 161 ? 24.380 5.575 -28.492 1.00 79.25 161 LYS A O 1
ATOM 1313 N N . GLN A 1 162 ? 23.583 5.184 -26.427 1.00 78.94 162 GLN A N 1
ATOM 1314 C CA . GLN A 1 162 ? 24.297 3.923 -26.205 1.00 78.94 162 GLN A CA 1
ATOM 1315 C C . GLN A 1 162 ? 23.467 2.673 -26.526 1.00 78.94 162 GLN A C 1
ATOM 1317 O O . GLN A 1 162 ? 23.959 1.564 -26.334 1.00 78.94 162 GLN A O 1
ATOM 1322 N N . ASN A 1 163 ? 22.233 2.832 -27.016 1.00 76.94 163 ASN A N 1
ATOM 1323 C CA . ASN A 1 163 ? 21.291 1.736 -27.251 1.00 76.94 163 ASN A CA 1
ATOM 1324 C C . ASN A 1 163 ? 21.086 0.833 -26.013 1.00 76.94 163 ASN A C 1
ATOM 1326 O O . ASN A 1 163 ? 20.986 -0.390 -26.117 1.00 76.94 163 ASN A O 1
ATOM 1330 N N . LEU A 1 164 ? 21.063 1.445 -24.825 1.00 76.50 164 LEU A N 1
ATOM 1331 C CA . LEU A 1 164 ? 20.805 0.786 -23.548 1.00 76.50 164 LEU A CA 1
ATOM 1332 C C . LEU A 1 164 ? 19.336 0.974 -23.138 1.00 76.50 164 LEU A C 1
ATOM 1334 O O . LEU A 1 164 ? 18.768 2.044 -23.378 1.00 76.50 164 LEU A O 1
ATOM 1338 N N . PRO A 1 165 ? 18.715 -0.012 -22.466 1.00 71.19 165 PRO A N 1
ATOM 1339 C CA . PRO A 1 165 ? 17.368 0.153 -21.937 1.00 71.19 165 PRO A CA 1
ATOM 1340 C C . PRO A 1 165 ? 17.352 1.244 -20.861 1.00 71.19 165 PRO A C 1
ATOM 1342 O O . PRO A 1 165 ? 18.203 1.272 -19.968 1.00 71.19 165 PRO A O 1
ATOM 1345 N N . ILE A 1 166 ? 16.368 2.144 -20.931 1.00 78.56 166 ILE A N 1
ATOM 1346 C CA . ILE A 1 166 ? 16.159 3.150 -19.887 1.00 78.56 166 ILE A CA 1
ATOM 1347 C C . ILE A 1 166 ? 15.665 2.407 -18.637 1.00 78.56 166 ILE A C 1
ATOM 1349 O O . ILE A 1 166 ? 14.635 1.744 -18.700 1.00 78.56 166 ILE A O 1
ATOM 1353 N N . PRO A 1 167 ? 16.342 2.524 -17.484 1.00 86.50 167 PRO A N 1
ATOM 1354 C CA . PRO A 1 167 ? 16.051 1.680 -16.326 1.00 86.50 167 PRO A CA 1
ATOM 1355 C C . PRO A 1 167 ? 14.758 2.055 -15.583 1.00 86.50 167 PRO A C 1
ATOM 1357 O O . PRO A 1 167 ? 14.404 1.405 -14.602 1.00 86.50 167 PRO A O 1
ATOM 1360 N N . THR A 1 168 ? 14.075 3.128 -15.986 1.00 90.56 168 THR A N 1
ATOM 1361 C CA . THR A 1 168 ? 12.841 3.579 -15.332 1.00 90.56 168 THR A CA 1
ATOM 1362 C C . THR A 1 168 ? 11.669 2.679 -15.693 1.00 90.56 168 THR A C 1
ATOM 1364 O O . THR A 1 168 ? 11.564 2.230 -16.828 1.00 90.56 168 THR A O 1
ATOM 1367 N N . LEU A 1 169 ? 10.761 2.468 -14.741 1.00 94.44 169 LEU A N 1
ATOM 1368 C CA . LEU A 1 169 ? 9.519 1.743 -14.996 1.00 94.44 169 LEU A CA 1
ATOM 1369 C C . LEU A 1 169 ? 8.679 2.430 -16.084 1.00 94.44 169 LEU A C 1
ATOM 1371 O O . LEU A 1 169 ? 8.473 3.648 -16.033 1.00 94.44 169 LEU A O 1
ATOM 1375 N N . MET A 1 170 ? 8.206 1.636 -17.042 1.00 94.62 170 MET A N 1
ATOM 1376 C CA . MET A 1 170 ? 7.382 2.057 -18.172 1.00 94.62 170 MET A CA 1
ATOM 1377 C C . MET A 1 170 ? 6.424 0.944 -18.613 1.00 94.62 170 MET A C 1
ATOM 1379 O O . MET A 1 170 ? 6.685 -0.232 -18.366 1.00 94.62 170 MET A O 1
ATOM 1383 N N . VAL A 1 171 ? 5.347 1.319 -19.300 1.00 96.44 171 VAL A N 1
ATOM 1384 C CA . VAL A 1 171 ? 4.481 0.398 -20.046 1.00 96.44 171 VAL A CA 1
ATOM 1385 C C . VAL A 1 171 ? 5.246 -0.106 -21.270 1.00 96.44 171 VAL A C 1
ATOM 1387 O O . VAL A 1 171 ? 5.742 0.690 -22.076 1.00 96.44 171 VAL A O 1
ATOM 1390 N N . VAL A 1 172 ? 5.380 -1.427 -21.381 1.00 96.00 172 VAL A N 1
ATOM 1391 C CA . VAL A 1 172 ? 6.074 -2.102 -22.490 1.00 96.00 172 VAL A CA 1
ATOM 1392 C C . VAL A 1 172 ? 5.124 -2.847 -23.417 1.00 96.00 172 VAL A C 1
ATOM 1394 O O . VAL A 1 172 ? 5.484 -3.044 -24.574 1.00 96.00 172 VAL A O 1
ATOM 1397 N N . ASP A 1 173 ? 3.932 -3.194 -22.934 1.00 97.06 173 ASP A N 1
ATOM 1398 C CA . ASP A 1 173 ? 2.878 -3.837 -23.715 1.00 97.06 173 ASP A CA 1
ATOM 1399 C C . ASP A 1 173 ? 1.492 -3.500 -23.146 1.00 97.06 173 ASP A C 1
ATOM 1401 O O . ASP A 1 173 ? 1.384 -3.115 -21.975 1.00 97.06 173 ASP A O 1
ATOM 1405 N N . GLN A 1 174 ? 0.454 -3.635 -23.968 1.00 96.06 174 GLN A N 1
ATOM 1406 C CA . GLN A 1 174 ? -0.943 -3.427 -23.588 1.00 96.06 174 GLN A CA 1
ATOM 1407 C C . GLN A 1 174 ? -1.856 -4.335 -24.413 1.00 96.06 174 GLN A C 1
ATOM 1409 O O . GLN A 1 174 ? -1.765 -4.362 -25.640 1.00 96.06 174 GLN A O 1
ATOM 1414 N N . ASP A 1 175 ? -2.776 -5.007 -23.731 1.00 96.06 175 ASP A N 1
ATOM 1415 C CA . ASP A 1 175 ? -3.790 -5.877 -24.317 1.00 96.06 175 ASP A CA 1
ATOM 1416 C C . ASP A 1 175 ? -5.141 -5.713 -23.594 1.00 96.06 175 ASP A C 1
ATOM 1418 O O . ASP A 1 175 ? -5.348 -4.766 -22.828 1.00 96.06 175 ASP A O 1
ATOM 1422 N N . ASP A 1 176 ? -6.083 -6.614 -23.873 1.00 94.88 176 ASP A N 1
ATOM 1423 C CA . ASP A 1 176 ? -7.430 -6.583 -23.298 1.00 94.88 176 ASP A CA 1
ATOM 1424 C C . ASP A 1 176 ? -7.456 -6.925 -21.790 1.00 94.88 176 ASP A C 1
ATOM 1426 O O . ASP A 1 176 ? -8.449 -6.634 -21.120 1.00 94.88 176 ASP A O 1
ATOM 1430 N N . GLU A 1 177 ? -6.395 -7.530 -21.236 1.00 93.62 177 GLU A N 1
ATOM 1431 C CA . GLU A 1 177 ? -6.279 -7.844 -19.803 1.00 93.62 177 GLU A CA 1
ATOM 1432 C C . GLU A 1 177 ? -5.659 -6.687 -19.006 1.00 93.62 177 GLU A C 1
ATOM 1434 O O . GLU A 1 177 ? -5.936 -6.529 -17.811 1.00 93.62 177 GLU A O 1
ATOM 1439 N N . GLY A 1 178 ? -4.852 -5.843 -19.655 1.00 93.69 178 GLY A N 1
ATOM 1440 C CA . GLY A 1 178 ? -4.324 -4.621 -19.063 1.00 93.69 178 GLY A CA 1
ATOM 1441 C C . GLY A 1 178 ? -2.996 -4.176 -19.663 1.00 93.69 178 GLY A C 1
ATOM 1442 O O . GLY A 1 178 ? -2.810 -4.138 -20.875 1.00 93.69 178 GLY A O 1
ATOM 1443 N N . VAL A 1 179 ? -2.068 -3.764 -18.796 1.00 95.75 179 VAL A N 1
ATOM 1444 C CA . VAL A 1 179 ? -0.735 -3.286 -19.192 1.00 95.75 179 VAL A CA 1
ATOM 1445 C C . VAL A 1 179 ? 0.358 -4.174 -18.616 1.00 95.75 179 VAL A C 1
ATOM 1447 O O . VAL A 1 179 ? 0.337 -4.514 -17.432 1.00 95.75 179 VAL A O 1
ATOM 1450 N N . THR A 1 180 ? 1.380 -4.455 -19.421 1.00 97.19 180 THR A N 1
ATOM 1451 C CA . THR A 1 180 ? 2.645 -5.007 -18.927 1.00 97.19 180 THR A CA 1
ATOM 1452 C C . THR A 1 180 ? 3.609 -3.861 -18.653 1.00 97.19 180 THR A C 1
ATOM 1454 O O . THR A 1 180 ? 3.915 -3.056 -19.539 1.00 97.19 180 THR A O 1
ATOM 1457 N N . ILE A 1 181 ? 4.121 -3.785 -17.422 1.00 96.69 181 ILE A N 1
ATOM 1458 C CA . ILE A 1 181 ? 5.102 -2.778 -17.004 1.00 96.69 181 ILE A CA 1
ATOM 1459 C C . ILE A 1 181 ? 6.461 -3.417 -16.728 1.00 96.69 181 ILE A C 1
ATOM 1461 O O . ILE A 1 181 ? 6.552 -4.500 -16.158 1.00 96.69 181 ILE A O 1
ATOM 1465 N N . SER A 1 182 ? 7.535 -2.730 -17.109 1.00 95.56 182 SER A N 1
ATOM 1466 C CA . SER A 1 182 ? 8.904 -3.183 -16.861 1.00 95.56 182 SER A CA 1
ATOM 1467 C C . SER A 1 182 ? 9.816 -2.015 -16.513 1.00 95.56 182 SER A C 1
ATOM 1469 O O . SER A 1 182 ? 9.657 -0.910 -17.032 1.00 95.56 182 SER A O 1
ATOM 1471 N N . GLY A 1 183 ? 10.768 -2.262 -15.616 1.00 94.06 183 GLY A N 1
ATOM 1472 C CA . GLY A 1 183 ? 11.772 -1.304 -15.163 1.00 94.06 183 GLY A CA 1
ATOM 1473 C C . GLY A 1 183 ? 11.772 -1.137 -13.646 1.00 94.06 183 GLY A C 1
ATOM 1474 O O . GLY A 1 183 ? 11.236 -1.959 -12.907 1.00 94.06 183 GLY A O 1
ATOM 1475 N N . MET A 1 184 ? 12.415 -0.074 -13.167 1.00 93.94 184 MET A N 1
ATOM 1476 C CA . MET A 1 184 ? 12.681 0.124 -11.743 1.00 93.94 184 MET A CA 1
ATOM 1477 C C . MET A 1 184 ? 12.071 1.422 -11.212 1.00 93.94 184 MET A C 1
ATOM 1479 O O . MET A 1 184 ? 12.013 2.450 -11.895 1.00 93.94 184 MET A O 1
ATOM 1483 N N . LYS A 1 185 ? 11.680 1.382 -9.938 1.00 94.75 185 LYS A N 1
ATOM 1484 C CA . LYS A 1 185 ? 11.404 2.550 -9.098 1.00 94.75 185 LYS A CA 1
ATOM 1485 C C . LYS A 1 185 ? 12.318 2.496 -7.882 1.00 94.75 185 LYS A C 1
ATOM 1487 O O . LYS A 1 185 ? 12.600 1.430 -7.344 1.00 94.75 185 LYS A O 1
ATOM 1492 N N . MET A 1 186 ? 12.777 3.659 -7.446 1.00 92.00 186 MET A N 1
ATOM 1493 C CA . MET A 1 186 ? 13.612 3.798 -6.260 1.00 92.00 186 MET A CA 1
ATOM 1494 C C . MET A 1 186 ? 12.763 4.189 -5.053 1.00 92.00 186 MET A C 1
ATOM 1496 O O . MET A 1 186 ? 11.768 4.902 -5.182 1.00 92.00 186 MET A O 1
ATOM 1500 N N . LEU A 1 187 ? 13.246 3.808 -3.868 1.00 89.44 187 LEU A N 1
ATOM 1501 C CA . LEU A 1 187 ? 12.760 4.284 -2.568 1.00 89.44 187 LEU A CA 1
ATOM 1502 C C . LEU A 1 187 ? 11.295 3.919 -2.262 1.00 89.44 187 LEU A C 1
ATOM 1504 O O . LEU A 1 187 ? 10.447 4.792 -2.094 1.00 89.44 187 LEU A O 1
ATOM 1508 N N . ALA A 1 188 ? 11.028 2.622 -2.097 1.00 95.81 188 ALA A N 1
ATOM 1509 C CA . ALA A 1 188 ? 9.770 2.108 -1.556 1.00 95.81 188 ALA A CA 1
ATOM 1510 C C . ALA A 1 188 ? 9.898 1.835 -0.042 1.00 95.81 188 ALA A C 1
ATOM 1512 O O . ALA A 1 188 ? 10.059 0.699 0.408 1.00 95.81 188 ALA A O 1
ATOM 1513 N N . THR A 1 189 ? 9.918 2.895 0.772 1.00 97.19 189 THR A N 1
ATOM 1514 C CA . THR A 1 189 ? 10.081 2.769 2.233 1.00 97.19 189 THR A CA 1
ATOM 1515 C C . THR A 1 189 ? 8.988 1.876 2.827 1.00 97.19 189 THR A C 1
ATOM 1517 O O . THR A 1 189 ? 7.820 2.042 2.493 1.00 97.19 189 THR A O 1
ATOM 1520 N N . SER A 1 190 ? 9.357 0.959 3.724 1.00 97.06 190 SER A N 1
ATOM 1521 C CA . SER A 1 190 ? 8.466 -0.036 4.349 1.00 97.06 190 SER A CA 1
ATOM 1522 C C . SER A 1 190 ? 7.880 -1.110 3.423 1.00 97.06 190 SER A C 1
ATOM 1524 O O . SER A 1 190 ? 7.145 -1.944 3.935 1.00 97.06 190 SER A O 1
ATOM 1526 N N . ALA A 1 191 ? 8.220 -1.167 2.125 1.00 97.62 191 ALA A N 1
ATOM 1527 C CA . ALA A 1 191 ? 7.600 -2.107 1.173 1.00 97.62 191 ALA A CA 1
ATOM 1528 C C . ALA A 1 191 ? 7.599 -3.572 1.640 1.00 97.62 191 ALA A C 1
ATOM 1530 O O . ALA A 1 191 ? 6.600 -4.268 1.496 1.00 97.62 191 ALA A O 1
ATOM 1531 N N . VAL A 1 192 ? 8.676 -4.013 2.297 1.00 97.38 192 VAL A N 1
ATOM 1532 C CA . VAL A 1 192 ? 8.788 -5.375 2.848 1.00 97.38 192 VAL A CA 1
ATOM 1533 C C . VAL A 1 192 ? 7.742 -5.707 3.917 1.00 97.38 192 VAL A C 1
ATOM 1535 O O . VAL A 1 192 ? 7.483 -6.882 4.144 1.00 97.38 192 VAL A O 1
ATOM 1538 N N . PHE A 1 193 ? 7.116 -4.703 4.535 1.00 98.38 193 PHE A N 1
ATOM 1539 C CA . PHE A 1 193 ? 6.026 -4.845 5.507 1.00 98.38 193 PHE A CA 1
ATOM 1540 C C . PHE A 1 193 ? 4.649 -4.543 4.896 1.00 98.38 193 PHE A C 1
ATOM 1542 O O . PHE A 1 193 ? 3.640 -4.607 5.587 1.00 98.38 193 PHE A O 1
ATOM 1549 N N . CYS A 1 194 ? 4.587 -4.166 3.620 1.00 98.56 194 CYS A N 1
ATOM 1550 C CA . CYS A 1 194 ? 3.346 -3.798 2.952 1.00 98.56 194 CYS A CA 1
ATOM 1551 C C . CYS A 1 194 ? 2.701 -5.009 2.270 1.00 98.56 194 CYS A C 1
ATOM 1553 O O . CYS A 1 194 ? 3.373 -5.985 1.924 1.00 98.56 194 CYS A O 1
ATOM 1555 N N . ASN A 1 195 ? 1.388 -4.924 2.077 1.00 98.56 195 ASN A N 1
ATOM 1556 C CA . ASN A 1 195 ? 0.626 -5.805 1.201 1.00 98.56 195 ASN A CA 1
ATOM 1557 C C . ASN A 1 195 ? 0.728 -5.325 -0.257 1.00 98.56 195 ASN A C 1
ATOM 1559 O O . ASN A 1 195 ? 0.995 -6.145 -1.125 1.00 98.56 195 ASN A O 1
ATOM 1563 N N . ASP A 1 196 ? 0.626 -4.009 -0.488 1.00 98.56 196 ASP A N 1
ATOM 1564 C CA . ASP A 1 196 ? 0.634 -3.414 -1.832 1.00 98.56 196 ASP A CA 1
ATOM 1565 C C . ASP A 1 196 ? 1.678 -2.292 -1.977 1.00 98.56 196 ASP A C 1
ATOM 1567 O O . ASP A 1 196 ? 2.056 -1.611 -1.012 1.00 98.56 196 ASP A O 1
ATOM 1571 N N . ILE A 1 197 ? 2.095 -2.041 -3.218 1.00 98.38 197 ILE A N 1
ATOM 1572 C CA . ILE A 1 197 ? 2.907 -0.892 -3.624 1.00 98.38 197 ILE A CA 1
ATOM 1573 C C . ILE A 1 197 ? 2.109 -0.048 -4.619 1.00 98.38 197 ILE A C 1
ATOM 1575 O O . ILE A 1 197 ? 1.739 -0.501 -5.698 1.00 98.38 197 ILE A O 1
ATOM 1579 N N . TRP A 1 198 ? 1.902 1.220 -4.280 1.00 97.25 198 TRP A N 1
ATOM 1580 C CA . TRP A 1 198 ? 1.382 2.235 -5.186 1.00 97.25 198 TRP A CA 1
ATOM 1581 C C . TRP A 1 198 ? 2.498 2.758 -6.098 1.00 97.25 198 TRP A C 1
ATOM 1583 O O . TRP A 1 198 ? 3.370 3.528 -5.678 1.00 97.25 198 TRP A O 1
ATOM 1593 N N . ILE A 1 199 ? 2.478 2.352 -7.359 1.00 97.06 199 ILE A N 1
ATOM 1594 C CA . ILE A 1 199 ? 3.361 2.860 -8.404 1.00 97.06 199 ILE A CA 1
ATOM 1595 C C . ILE A 1 199 ? 2.800 4.180 -8.923 1.00 97.06 199 ILE A C 1
ATOM 1597 O O . ILE A 1 199 ? 1.606 4.307 -9.175 1.00 97.06 199 ILE A O 1
ATOM 1601 N N . GLY A 1 200 ? 3.665 5.175 -9.099 1.00 93.94 200 GLY A N 1
ATOM 1602 C CA . GLY A 1 200 ? 3.273 6.449 -9.695 1.00 93.94 200 GLY A CA 1
ATOM 1603 C C . GLY A 1 200 ? 4.468 7.337 -10.009 1.00 93.94 200 GLY A C 1
ATOM 1604 O O . GLY A 1 200 ? 5.616 6.881 -10.027 1.00 93.94 200 GLY A O 1
ATOM 1605 N N . ASN A 1 201 ? 4.215 8.624 -10.230 1.00 91.50 201 ASN A N 1
ATOM 1606 C CA . ASN A 1 201 ? 5.246 9.615 -10.529 1.00 91.50 201 ASN A CA 1
ATOM 1607 C C . ASN A 1 201 ? 5.080 10.835 -9.624 1.00 91.50 201 ASN A C 1
ATOM 1609 O O . ASN A 1 201 ? 4.030 11.467 -9.613 1.00 91.50 201 ASN A O 1
ATOM 1613 N N . LEU A 1 202 ? 6.123 11.156 -8.854 1.00 88.69 202 LEU A N 1
ATOM 1614 C CA . LEU A 1 202 ? 6.152 12.375 -8.034 1.00 88.69 202 LEU A CA 1
ATOM 1615 C C . LEU A 1 202 ? 6.688 13.579 -8.816 1.00 88.69 202 LEU A C 1
ATOM 1617 O O . LEU A 1 202 ? 6.299 14.715 -8.562 1.00 88.69 202 LEU A O 1
ATOM 1621 N N . LEU A 1 203 ? 7.624 13.329 -9.731 1.00 86.69 203 LEU A N 1
ATOM 1622 C CA . LEU A 1 203 ? 8.203 14.360 -10.582 1.00 86.69 203 LEU A CA 1
ATOM 1623 C C . LEU A 1 203 ? 7.356 14.499 -11.853 1.00 86.69 203 LEU A C 1
ATOM 1625 O O . LEU A 1 203 ? 6.933 13.468 -12.384 1.00 86.69 203 LEU A O 1
ATOM 1629 N N . PRO A 1 204 ? 7.139 15.728 -12.356 1.00 87.31 204 PRO A N 1
ATOM 1630 C CA . PRO A 1 204 ? 6.500 15.931 -13.648 1.00 87.31 204 PRO A CA 1
ATOM 1631 C C . PRO A 1 204 ? 7.235 15.164 -14.747 1.00 87.31 204 PRO A C 1
ATOM 1633 O O . PRO A 1 204 ? 8.468 15.169 -14.796 1.00 87.31 204 PRO A O 1
ATOM 1636 N N . LEU A 1 205 ? 6.467 14.516 -15.616 1.00 87.62 205 LEU A N 1
ATOM 1637 C CA . LEU A 1 205 ? 6.980 13.853 -16.807 1.00 87.62 205 LEU A CA 1
ATOM 1638 C C . LEU A 1 205 ? 6.987 14.832 -17.982 1.00 87.62 205 LEU A C 1
ATOM 1640 O O . LEU A 1 205 ? 6.119 15.703 -18.081 1.00 87.62 205 LEU A O 1
ATOM 1644 N N . ALA A 1 206 ? 7.968 14.688 -18.870 1.00 86.81 206 ALA A N 1
ATOM 1645 C CA . ALA A 1 206 ? 7.980 15.421 -20.130 1.00 86.81 206 ALA A CA 1
ATOM 1646 C C . ALA A 1 206 ? 6.891 14.881 -21.086 1.00 86.81 206 ALA A C 1
ATOM 1648 O O . ALA A 1 206 ? 6.504 13.716 -20.964 1.00 86.81 206 ALA A O 1
ATOM 1649 N N . PRO A 1 207 ? 6.391 15.684 -22.047 1.00 87.94 207 PRO A N 1
ATOM 1650 C CA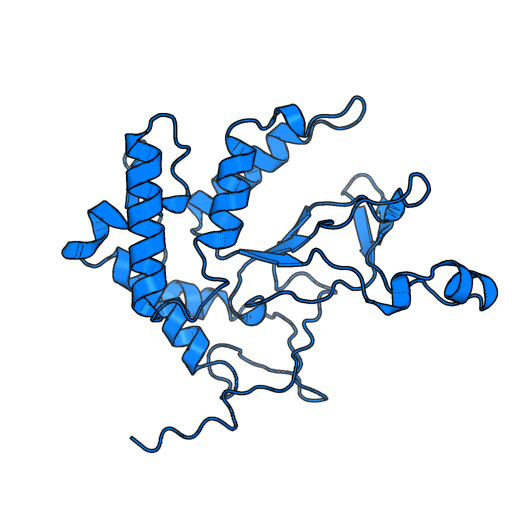 . PRO A 1 207 ? 5.309 15.263 -22.948 1.00 87.94 207 PRO A CA 1
ATOM 1651 C C . PRO A 1 207 ? 5.603 14.001 -23.773 1.00 87.94 207 PRO A C 1
ATOM 1653 O O . PRO A 1 207 ? 4.684 13.286 -24.153 1.00 87.94 207 PRO A O 1
ATOM 1656 N N . ASP A 1 208 ? 6.875 13.713 -24.046 1.00 86.94 208 ASP A N 1
ATOM 1657 C CA . ASP A 1 208 ? 7.341 12.536 -24.783 1.00 86.94 208 ASP A CA 1
ATOM 1658 C C . ASP A 1 208 ? 7.523 11.285 -23.897 1.00 86.94 208 ASP A C 1
ATOM 1660 O O . ASP A 1 208 ? 7.767 10.190 -24.403 1.00 86.94 208 ASP A O 1
ATOM 1664 N N . GLN A 1 209 ? 7.345 11.408 -22.578 1.00 87.81 209 GLN A N 1
ATOM 1665 C CA . GLN A 1 209 ? 7.471 10.322 -21.597 1.00 87.81 209 GLN A CA 1
ATOM 1666 C C . GLN A 1 209 ? 6.133 9.620 -21.306 1.00 87.81 209 GLN A C 1
ATOM 1668 O O . GLN A 1 209 ? 5.833 9.245 -20.169 1.00 87.81 209 GLN A O 1
ATOM 1673 N N . VAL A 1 210 ? 5.314 9.424 -22.343 1.00 91.31 210 VAL A N 1
ATOM 1674 C CA . VAL A 1 210 ? 3.970 8.828 -22.224 1.00 91.31 210 VAL A CA 1
ATOM 1675 C C . VAL A 1 210 ? 4.032 7.412 -21.646 1.00 91.31 210 VAL A C 1
ATOM 1677 O O . VAL A 1 210 ? 3.246 7.065 -20.771 1.00 91.31 210 VAL A O 1
ATOM 1680 N N . LYS A 1 211 ? 5.020 6.600 -22.045 1.00 92.94 211 LYS A N 1
ATOM 1681 C CA . LYS A 1 211 ? 5.160 5.221 -21.542 1.00 92.94 211 LYS A CA 1
ATOM 1682 C C . LYS A 1 211 ? 5.478 5.153 -20.044 1.00 92.94 211 LYS A C 1
ATOM 1684 O O . LYS A 1 211 ? 5.236 4.128 -19.418 1.00 92.94 211 LYS A O 1
ATOM 1689 N N . GLN A 1 212 ? 6.027 6.214 -19.454 1.00 93.38 212 GLN A N 1
ATOM 1690 C CA . GLN A 1 212 ? 6.294 6.311 -18.016 1.00 93.38 212 GLN A CA 1
ATOM 1691 C C . GLN A 1 212 ? 5.082 6.828 -17.226 1.00 93.38 212 GLN A C 1
ATOM 1693 O O . GLN A 1 212 ? 5.084 6.756 -15.992 1.00 93.38 212 GLN A O 1
ATOM 1698 N N . ALA A 1 213 ? 4.054 7.345 -17.906 1.00 92.69 213 ALA A N 1
ATOM 1699 C CA . ALA A 1 213 ? 2.862 7.943 -17.314 1.00 92.69 213 ALA A CA 1
ATOM 1700 C C . ALA A 1 213 ? 1.851 6.885 -16.840 1.00 92.69 213 ALA A C 1
ATOM 1702 O O . ALA A 1 213 ? 0.682 6.911 -17.203 1.00 92.69 213 ALA A O 1
ATOM 1703 N N . ILE A 1 214 ? 2.307 5.957 -15.997 1.00 94.12 214 ILE A N 1
ATOM 1704 C CA . ILE A 1 214 ? 1.481 4.913 -15.386 1.00 94.12 214 ILE A CA 1
ATOM 1705 C C . ILE A 1 214 ? 1.366 5.124 -13.875 1.00 94.12 214 ILE A C 1
ATOM 1707 O O . ILE A 1 214 ? 2.340 5.468 -13.197 1.00 94.12 214 ILE A O 1
ATOM 1711 N N . THR A 1 215 ? 0.156 4.928 -13.350 1.00 94.50 215 THR A N 1
ATOM 1712 C CA . THR A 1 215 ? -0.144 4.895 -11.915 1.00 94.50 215 THR A CA 1
ATOM 1713 C C . THR A 1 215 ? -1.035 3.694 -11.638 1.00 94.50 215 THR A C 1
ATOM 1715 O O . THR A 1 215 ? -2.092 3.562 -12.246 1.00 94.50 215 THR A O 1
ATOM 1718 N N . CYS A 1 216 ? -0.606 2.813 -10.740 1.00 96.31 216 CYS A N 1
ATOM 1719 C CA . CYS A 1 216 ? -1.330 1.591 -10.403 1.00 96.31 216 CYS A CA 1
ATOM 1720 C C . CYS A 1 216 ? -0.918 1.088 -9.017 1.00 96.31 216 CYS A C 1
ATOM 1722 O O . CYS A 1 216 ? 0.177 1.385 -8.538 1.00 96.31 216 CYS A O 1
ATOM 1724 N N . ALA A 1 217 ? -1.777 0.305 -8.372 1.00 97.44 217 ALA A N 1
ATOM 1725 C CA . ALA A 1 217 ? -1.405 -0.470 -7.196 1.00 97.44 217 ALA A CA 1
ATOM 1726 C C . ALA A 1 217 ? -1.049 -1.896 -7.624 1.00 97.44 217 ALA A C 1
ATOM 1728 O O . ALA A 1 217 ? -1.754 -2.479 -8.444 1.00 97.44 217 ALA A O 1
ATOM 1729 N N . VAL A 1 218 ? 0.035 -2.446 -7.081 1.00 97.75 218 VAL A N 1
ATOM 1730 C CA . VAL A 1 218 ? 0.446 -3.835 -7.322 1.00 97.75 218 VAL A CA 1
ATOM 1731 C C . VAL A 1 218 ? 0.666 -4.561 -5.994 1.00 97.75 218 VAL A C 1
ATOM 1733 O O . VAL A 1 218 ? 1.254 -3.966 -5.085 1.00 97.75 218 VAL A O 1
ATOM 1736 N N . PRO A 1 219 ? 0.242 -5.829 -5.856 1.00 98.25 219 PRO A N 1
ATOM 1737 C CA . PRO A 1 219 ? 0.589 -6.645 -4.697 1.00 98.25 219 PRO A CA 1
ATOM 1738 C C . PRO A 1 219 ? 2.105 -6.825 -4.572 1.00 98.25 219 PRO A C 1
ATOM 1740 O O . PRO A 1 219 ? 2.806 -7.004 -5.568 1.00 98.25 219 PRO A O 1
ATOM 1743 N N . CYS A 1 220 ? 2.627 -6.839 -3.346 1.00 98.44 220 CYS A N 1
ATOM 1744 C CA . CYS A 1 220 ? 4.056 -7.045 -3.077 1.00 98.44 220 CYS A CA 1
ATOM 1745 C C . CYS A 1 220 ? 4.577 -8.429 -3.513 1.00 98.44 220 CYS A C 1
ATOM 1747 O O . CYS A 1 220 ? 5.792 -8.611 -3.608 1.00 98.44 220 CYS A O 1
ATOM 1749 N N . ASN A 1 221 ? 3.686 -9.394 -3.749 1.00 98.25 221 ASN A N 1
ATOM 1750 C CA . ASN A 1 221 ? 4.008 -10.750 -4.189 1.00 98.25 221 ASN A CA 1
ATOM 1751 C C . ASN A 1 221 ? 3.644 -11.033 -5.653 1.00 98.25 221 ASN A C 1
ATOM 1753 O O . ASN A 1 221 ? 3.646 -12.196 -6.055 1.00 98.25 221 ASN A O 1
ATOM 1757 N N . ILE A 1 222 ? 3.309 -10.005 -6.441 1.00 98.06 222 ILE A N 1
ATOM 1758 C CA . ILE A 1 222 ? 3.022 -10.193 -7.864 1.00 98.06 222 ILE A CA 1
ATOM 1759 C C . ILE A 1 222 ? 4.236 -10.805 -8.580 1.00 98.06 222 ILE A C 1
ATOM 1761 O O . ILE A 1 222 ? 5.388 -10.458 -8.296 1.00 98.06 222 ILE A O 1
ATOM 1765 N N . GLU A 1 223 ? 3.983 -11.724 -9.511 1.00 97.56 223 GLU A N 1
ATOM 1766 C CA . GLU A 1 223 ? 5.039 -12.340 -10.311 1.00 97.56 223 GLU A CA 1
ATOM 1767 C C . GLU A 1 223 ? 5.844 -11.270 -11.072 1.00 97.56 223 GLU A C 1
ATOM 1769 O O . GLU A 1 223 ? 5.296 -10.296 -11.587 1.00 97.56 223 GLU A O 1
ATOM 1774 N N . GLY A 1 224 ? 7.170 -11.424 -11.103 1.00 97.25 224 GLY A N 1
ATOM 1775 C CA . GLY A 1 224 ? 8.086 -10.470 -11.737 1.00 97.25 224 GLY A CA 1
ATOM 1776 C C . GLY A 1 224 ? 8.522 -9.291 -10.856 1.00 97.25 224 GLY A C 1
ATOM 1777 O O . GLY A 1 224 ? 9.470 -8.591 -11.218 1.00 97.25 224 GLY A O 1
ATOM 1778 N N . LEU A 1 225 ? 7.915 -9.082 -9.679 1.00 98.06 225 LEU A N 1
ATOM 1779 C CA . LEU A 1 225 ? 8.363 -8.062 -8.727 1.00 98.06 225 LEU A CA 1
ATOM 1780 C C . LEU A 1 225 ? 9.472 -8.597 -7.809 1.00 98.06 225 LEU A C 1
ATOM 1782 O O . LEU A 1 225 ? 9.300 -9.582 -7.096 1.00 98.06 225 LEU A O 1
ATOM 1786 N N . THR A 1 226 ? 10.599 -7.883 -7.757 1.00 97.88 226 THR A N 1
ATOM 1787 C CA . THR A 1 226 ? 11.676 -8.133 -6.783 1.00 97.88 226 THR A CA 1
ATOM 1788 C C . THR A 1 226 ? 11.997 -6.871 -5.991 1.00 97.88 226 THR A C 1
ATOM 1790 O O . THR A 1 226 ? 12.221 -5.809 -6.578 1.00 97.88 226 THR A O 1
ATOM 1793 N N . MET A 1 227 ? 12.074 -6.984 -4.666 1.00 98.06 227 MET A N 1
ATOM 1794 C CA . MET A 1 227 ? 12.452 -5.891 -3.771 1.00 98.06 227 MET A CA 1
ATOM 1795 C C . MET A 1 227 ? 13.917 -6.013 -3.351 1.00 98.06 227 MET A C 1
ATOM 1797 O O . MET A 1 227 ? 14.310 -6.980 -2.703 1.00 98.06 227 MET A O 1
ATOM 1801 N N . TRP A 1 228 ? 14.714 -4.996 -3.674 1.00 97.06 228 TRP A N 1
ATOM 1802 C CA . TRP A 1 228 ? 16.142 -4.949 -3.356 1.00 97.06 228 TRP A CA 1
ATOM 1803 C C . TRP A 1 228 ? 16.397 -3.999 -2.195 1.00 97.06 228 TRP A C 1
ATOM 1805 O O . TRP A 1 228 ? 16.216 -2.781 -2.301 1.00 97.06 228 TRP A O 1
ATOM 1815 N N . MET A 1 229 ? 16.806 -4.563 -1.066 1.00 95.94 229 MET A N 1
ATOM 1816 C CA . MET A 1 229 ? 16.950 -3.826 0.176 1.00 95.94 229 MET A CA 1
ATOM 1817 C C . MET A 1 229 ? 18.343 -3.222 0.290 1.00 95.94 229 MET A C 1
ATOM 1819 O O . MET A 1 229 ? 19.363 -3.865 0.050 1.00 95.94 229 MET A O 1
ATOM 1823 N N . ARG A 1 230 ? 18.384 -1.957 0.715 1.00 93.94 230 ARG A N 1
ATOM 1824 C CA . ARG A 1 230 ? 19.623 -1.327 1.184 1.00 93.94 230 ARG A CA 1
ATOM 1825 C C . ARG A 1 230 ? 20.186 -2.085 2.389 1.00 93.94 230 ARG A C 1
ATOM 1827 O O . ARG A 1 230 ? 19.448 -2.789 3.078 1.00 93.94 230 ARG A O 1
ATOM 1834 N N . GLN A 1 231 ? 21.447 -1.812 2.722 1.00 93.44 231 GLN A N 1
ATOM 1835 C CA . GLN A 1 231 ? 22.076 -2.339 3.931 1.00 93.44 231 GLN A CA 1
ATOM 1836 C C . GLN A 1 231 ? 21.189 -2.098 5.177 1.00 93.44 231 GLN A C 1
ATOM 1838 O O . GLN A 1 231 ? 20.819 -0.943 5.459 1.00 93.44 231 GLN A O 1
ATOM 1843 N N . PRO A 1 232 ? 20.819 -3.162 5.914 1.00 92.75 232 PRO A N 1
ATOM 1844 C CA . PRO A 1 232 ? 20.027 -3.039 7.129 1.00 92.75 232 PRO A CA 1
ATOM 1845 C C . PRO A 1 232 ? 20.805 -2.346 8.250 1.00 92.75 232 PRO A C 1
ATOM 1847 O O . PRO A 1 232 ? 21.941 -2.700 8.557 1.00 92.75 232 PRO A O 1
ATOM 1850 N N . ILE A 1 233 ? 20.163 -1.380 8.908 1.00 91.50 233 ILE A N 1
ATOM 1851 C CA . ILE A 1 233 ? 20.720 -0.731 10.109 1.00 91.50 233 ILE A CA 1
ATOM 1852 C C . ILE A 1 233 ? 20.455 -1.597 11.349 1.00 91.50 233 ILE A C 1
ATOM 1854 O O . ILE A 1 233 ? 21.280 -1.652 12.251 1.00 91.50 233 ILE A O 1
ATOM 1858 N N . SER A 1 234 ? 19.332 -2.319 11.367 1.00 88.69 234 SER A N 1
ATOM 1859 C CA . SER A 1 234 ? 18.881 -3.186 12.465 1.00 88.69 234 SER A CA 1
ATOM 1860 C C . SER A 1 234 ? 19.883 -4.271 12.859 1.00 88.69 234 SER A C 1
ATOM 1862 O O . SER A 1 234 ? 19.943 -4.620 14.032 1.00 88.69 234 SER A O 1
ATOM 1864 N N . LEU A 1 235 ? 20.681 -4.768 11.909 1.00 87.56 235 LEU A N 1
ATOM 1865 C CA . LEU A 1 235 ? 21.720 -5.772 12.164 1.00 87.56 235 LEU A CA 1
ATOM 1866 C C . LEU A 1 235 ? 22.932 -5.209 12.918 1.00 87.56 235 LEU A C 1
ATOM 1868 O O . LEU A 1 235 ? 23.659 -5.967 13.544 1.00 87.56 235 LEU A O 1
ATOM 1872 N N . ASN A 1 236 ? 23.134 -3.891 12.866 1.00 83.19 236 ASN A N 1
ATOM 1873 C CA . ASN A 1 236 ? 24.281 -3.200 13.462 1.00 83.19 236 ASN A CA 1
ATOM 1874 C C . ASN A 1 236 ? 23.870 -2.274 14.621 1.00 83.19 236 ASN A C 1
ATOM 1876 O O . ASN A 1 236 ? 24.695 -1.539 15.156 1.00 83.19 236 ASN A O 1
ATOM 1880 N N . ALA A 1 237 ? 22.584 -2.262 14.980 1.00 75.94 237 ALA A N 1
ATOM 1881 C CA . ALA A 1 237 ? 22.045 -1.454 16.062 1.00 75.94 237 ALA A CA 1
ATOM 1882 C C . ALA A 1 237 ? 21.994 -2.290 17.349 1.00 75.94 237 ALA A C 1
ATOM 1884 O O . ALA A 1 237 ? 20.987 -2.938 17.653 1.00 75.94 237 ALA A O 1
ATOM 1885 N N . GLU A 1 238 ? 23.097 -2.289 18.096 1.00 71.75 238 GLU A N 1
ATOM 1886 C CA . GLU A 1 238 ? 23.141 -2.848 19.446 1.00 71.75 238 GLU A CA 1
ATOM 1887 C C . GLU A 1 238 ? 22.392 -1.923 20.415 1.00 71.75 238 GLU A C 1
ATOM 1889 O O . GLU A 1 238 ? 22.669 -0.726 20.484 1.00 71.75 238 GLU A O 1
ATOM 1894 N N . ASN A 1 239 ? 21.433 -2.470 21.167 1.00 69.44 239 ASN A N 1
ATOM 1895 C CA . ASN A 1 239 ? 20.877 -1.769 22.320 1.00 69.44 239 ASN A CA 1
ATOM 1896 C C . ASN A 1 239 ? 21.751 -2.097 23.536 1.00 69.44 239 ASN A C 1
ATOM 1898 O O . ASN A 1 239 ? 21.796 -3.251 23.954 1.00 69.44 239 ASN A O 1
ATOM 1902 N N . GLN A 1 240 ? 22.456 -1.095 24.059 1.00 67.31 240 GLN A N 1
ATOM 1903 C CA . GLN A 1 240 ? 23.335 -1.224 25.227 1.00 67.31 240 GLN A CA 1
ATOM 1904 C C . GLN A 1 240 ? 22.697 -0.677 26.518 1.00 67.31 240 GLN A C 1
ATOM 1906 O O . GLN A 1 240 ? 23.390 -0.537 27.525 1.00 67.31 240 GLN A O 1
ATOM 1911 N N . PHE A 1 241 ? 21.398 -0.360 26.482 1.00 60.28 241 PHE A N 1
ATOM 1912 C CA . PHE A 1 241 ? 20.605 0.101 27.622 1.00 60.28 241 PHE A CA 1
ATOM 1913 C C . PHE A 1 241 ? 19.632 -0.976 28.104 1.00 60.28 241 PHE A C 1
ATOM 1915 O O . PHE A 1 241 ? 19.003 -1.640 27.242 1.00 60.28 241 PHE A O 1
#